Protein AF-A0A4S9XH72-F1 (afdb_monomer_lite)

Radius of gyration: 26.07 Å; chains: 1; bounding box: 62×83×61 Å

InterPro domains:
  IPR057215 Domain of unknown function DUF7893 [PF25423] (202-249)

Secondary structure (DSSP, 8-state):
-PPP-PPPPPPPPP------------------------------------------SS-GGGSTT---SS-EE-HHHHHHHHHHHHHHS--TT-SSEEEEEEEEEEE--TT-SSSTT-B--GGGTTTSTT---EEEEEEEEETTEEEEEEEEEEEEEEEE-TT-SS---EEEEEEHHHHHTTEEEEE-SBPTTTHHHHHHHHHHHHHHHHHHHHHHHT-SPP-HHHHHHHHHHHHHHHHTTSHHHHHHH-

Structure (mmCIF, N/CA/C/O backbone):
data_AF-A0A4S9XH72-F1
#
_entry.id   AF-A0A4S9XH72-F1
#
loop_
_atom_site.group_PDB
_atom_site.id
_atom_site.type_symbol
_atom_site.label_atom_id
_atom_site.label_alt_id
_atom_site.label_comp_id
_atom_site.label_asym_id
_atom_site.label_entity_id
_atom_site.label_seq_id
_atom_site.pdbx_PDB_ins_code
_atom_site.Cartn_x
_atom_site.Cartn_y
_atom_site.Cartn_z
_atom_site.occupancy
_atom_site.B_iso_or_equiv
_atom_site.auth_seq_id
_atom_site.auth_comp_id
_atom_site.auth_asym_id
_atom_site.auth_atom_id
_atom_site.pdbx_PDB_model_num
ATOM 1 N N . MET A 1 1 ? 5.915 26.063 -8.459 1.00 43.38 1 MET A N 1
ATOM 2 C CA . MET A 1 1 ? 7.062 25.316 -7.889 1.00 43.38 1 MET A CA 1
ATOM 3 C C . MET A 1 1 ? 8.153 25.200 -8.947 1.00 43.38 1 MET A C 1
ATOM 5 O O . MET A 1 1 ? 7.794 25.179 -10.118 1.00 43.38 1 MET A O 1
ATOM 9 N N . PRO A 1 2 ? 9.451 25.206 -8.593 1.00 36.97 2 PRO A N 1
ATOM 10 C CA . PRO A 1 2 ? 10.521 24.982 -9.565 1.00 36.97 2 PRO A CA 1
ATOM 11 C C . PRO A 1 2 ? 10.579 23.498 -9.995 1.00 36.97 2 PRO A C 1
ATOM 13 O O . PRO A 1 2 ? 10.139 22.643 -9.227 1.00 36.97 2 PRO A O 1
ATOM 16 N N . PRO A 1 3 ? 11.111 23.187 -11.193 1.00 40.25 3 PRO A N 1
ATOM 17 C CA . PRO A 1 3 ? 11.217 21.818 -11.705 1.00 40.25 3 PRO A CA 1
ATOM 18 C C . PRO A 1 3 ? 12.202 20.967 -10.885 1.00 40.25 3 PRO A C 1
ATOM 20 O O . PRO A 1 3 ? 13.262 21.448 -10.478 1.00 40.25 3 PRO A O 1
ATOM 23 N N . PHE A 1 4 ? 11.849 19.700 -10.645 1.00 52.31 4 PHE A N 1
ATOM 24 C CA . PHE A 1 4 ? 12.653 18.755 -9.863 1.00 52.31 4 PHE A CA 1
ATOM 25 C C . PHE A 1 4 ? 13.741 18.090 -10.715 1.00 52.31 4 PHE A C 1
ATOM 27 O O . PHE A 1 4 ? 13.454 17.540 -11.774 1.00 52.31 4 PHE A O 1
ATOM 34 N N . ALA A 1 5 ? 14.976 18.067 -10.208 1.00 37.62 5 ALA A N 1
ATOM 35 C CA . ALA A 1 5 ? 16.056 17.225 -10.717 1.00 37.62 5 ALA A CA 1
ATOM 36 C C . ALA A 1 5 ? 16.881 16.682 -9.540 1.00 37.62 5 ALA A C 1
ATOM 38 O O . ALA A 1 5 ? 17.335 17.450 -8.688 1.00 37.62 5 ALA A O 1
ATOM 39 N N . TYR A 1 6 ? 17.091 15.364 -9.479 1.00 40.84 6 TYR A N 1
ATOM 40 C CA . TYR A 1 6 ? 18.052 14.781 -8.541 1.00 40.84 6 TYR A CA 1
ATOM 41 C C . TYR A 1 6 ? 19.478 14.912 -9.092 1.00 40.84 6 TYR A C 1
ATOM 43 O O . TYR A 1 6 ? 19.701 14.626 -10.267 1.00 40.84 6 TYR A O 1
ATOM 51 N N . PRO A 1 7 ? 20.472 15.250 -8.254 1.00 40.19 7 PRO A N 1
ATOM 52 C CA . PRO A 1 7 ? 21.865 15.229 -8.671 1.00 40.19 7 PRO A CA 1
ATOM 53 C C . PRO A 1 7 ? 22.359 13.789 -8.893 1.00 40.19 7 PRO A C 1
ATOM 55 O O . PRO A 1 7 ? 22.212 12.915 -8.031 1.00 40.19 7 PRO A O 1
ATOM 58 N N . THR A 1 8 ? 22.949 13.558 -10.064 1.00 46.09 8 THR A N 1
ATOM 59 C CA . THR A 1 8 ? 23.612 12.314 -10.476 1.00 46.09 8 THR A CA 1
ATOM 60 C C . THR A 1 8 ? 24.930 12.142 -9.710 1.00 46.09 8 THR A C 1
ATOM 62 O O . THR A 1 8 ? 25.764 13.045 -9.767 1.00 46.09 8 THR A O 1
ATOM 65 N N . PRO A 1 9 ? 25.174 11.026 -9.001 1.00 43.38 9 PRO A N 1
ATOM 66 C CA . PRO A 1 9 ? 26.518 10.704 -8.530 1.00 43.38 9 PRO A CA 1
ATOM 67 C C . PRO A 1 9 ? 27.377 10.150 -9.679 1.00 43.38 9 PRO A C 1
ATOM 69 O O . PRO A 1 9 ? 26.888 9.388 -10.514 1.00 43.38 9 PRO A O 1
ATOM 72 N N . GLU A 1 10 ? 28.654 10.537 -9.708 1.00 37.97 10 GLU A N 1
ATOM 73 C CA . GLU A 1 10 ? 29.652 10.060 -10.673 1.00 37.97 10 GLU A CA 1
ATOM 74 C C . GLU A 1 10 ? 29.869 8.533 -10.589 1.00 37.97 10 GLU A C 1
ATOM 76 O O . GLU A 1 10 ? 29.766 7.944 -9.506 1.00 37.97 10 GLU A O 1
ATOM 81 N N . PRO A 1 11 ? 30.175 7.871 -11.721 1.00 35.94 11 PRO A N 1
ATOM 82 C CA . PRO A 1 11 ? 30.366 6.428 -11.771 1.00 35.94 11 PRO A CA 1
ATOM 83 C C . PRO A 1 11 ? 31.601 6.020 -10.960 1.00 35.94 11 PRO A C 1
ATOM 85 O O . PRO A 1 11 ? 32.716 6.448 -11.240 1.00 35.94 11 PRO A O 1
ATOM 88 N N . THR A 1 12 ? 31.400 5.170 -9.954 1.00 39.84 12 THR A N 1
ATOM 89 C CA . THR A 1 12 ? 32.495 4.477 -9.265 1.00 39.84 12 THR A CA 1
ATOM 90 C C . THR A 1 12 ? 32.666 3.100 -9.902 1.00 39.84 12 THR A C 1
ATOM 92 O O . THR A 1 12 ? 31.728 2.301 -9.909 1.00 39.84 12 THR A O 1
ATOM 95 N N . ASP A 1 13 ? 33.850 2.849 -10.459 1.00 34.25 13 ASP A N 1
ATOM 96 C CA . ASP A 1 13 ? 34.217 1.606 -11.140 1.00 34.25 13 ASP A CA 1
ATOM 97 C C . ASP A 1 13 ? 34.060 0.358 -10.245 1.00 34.25 13 ASP A C 1
ATOM 99 O O . ASP A 1 13 ? 34.453 0.378 -9.072 1.00 34.25 13 ASP A O 1
ATOM 103 N N . PRO A 1 14 ? 33.553 -0.773 -10.775 1.00 36.94 14 PRO A N 1
ATOM 104 C CA . PRO A 1 14 ? 33.513 -2.026 -10.038 1.00 36.94 14 PRO A CA 1
ATOM 105 C C . PRO A 1 14 ? 34.883 -2.720 -10.040 1.00 36.94 14 PRO A C 1
ATOM 107 O O . PRO A 1 14 ? 35.436 -3.076 -11.083 1.00 36.94 14 PRO A O 1
ATOM 110 N N . SER A 1 15 ? 35.400 -2.985 -8.838 1.00 31.86 15 SER A N 1
ATOM 111 C CA . SER A 1 15 ? 36.548 -3.867 -8.622 1.00 31.86 15 SER A CA 1
ATOM 112 C C . SER A 1 15 ? 36.200 -5.307 -9.009 1.00 31.86 15 SER A C 1
ATOM 114 O O . SER A 1 15 ? 35.345 -5.965 -8.415 1.00 31.86 15 SER A O 1
ATOM 116 N N . SER A 1 16 ? 36.896 -5.770 -10.041 1.00 33.41 16 SER A N 1
ATOM 117 C CA . SER A 1 16 ? 36.942 -7.131 -10.555 1.00 33.41 16 SER A CA 1
ATOM 118 C C . SER A 1 16 ? 37.575 -8.096 -9.547 1.00 33.41 16 SER A C 1
ATOM 120 O O . SER A 1 16 ? 38.721 -7.909 -9.147 1.00 33.41 16 SER A O 1
ATOM 122 N N . SER A 1 17 ? 36.919 -9.225 -9.275 1.00 34.91 17 SER A N 1
ATOM 123 C CA . SER A 1 17 ? 37.641 -10.496 -9.134 1.00 34.91 17 SER A CA 1
ATOM 124 C C . SER A 1 17 ? 36.764 -11.678 -9.550 1.00 34.91 17 SER A C 1
ATOM 126 O O . SER A 1 17 ? 35.718 -11.985 -8.986 1.00 34.91 17 SER A O 1
ATOM 128 N N . ARG A 1 18 ? 37.227 -12.286 -10.636 1.00 33.16 18 ARG A N 1
ATOM 129 C CA . ARG A 1 18 ? 36.774 -13.494 -11.308 1.00 33.16 18 ARG A CA 1
ATOM 130 C C . ARG A 1 18 ? 37.541 -14.661 -10.700 1.00 33.16 18 ARG A C 1
ATOM 132 O O . ARG A 1 18 ? 38.761 -14.652 -10.794 1.00 33.16 18 ARG A O 1
ATOM 139 N N . GLU A 1 19 ? 36.858 -15.686 -10.197 1.00 31.09 19 GLU A N 1
ATOM 140 C CA . GLU A 1 19 ? 37.442 -17.028 -10.139 1.00 31.09 19 GLU A CA 1
ATOM 141 C C . GLU A 1 19 ? 36.450 -18.087 -10.619 1.00 31.09 19 GLU A C 1
ATOM 143 O O . GLU A 1 19 ? 35.298 -18.189 -10.204 1.00 31.09 19 GLU A O 1
ATOM 148 N N . GLU A 1 20 ? 36.949 -18.836 -11.590 1.00 31.55 20 GLU A N 1
ATOM 149 C CA . GLU A 1 20 ? 36.285 -19.745 -12.501 1.00 31.55 20 GLU A CA 1
ATOM 150 C C . GLU A 1 20 ? 36.716 -21.159 -12.096 1.00 31.55 20 GLU A C 1
ATOM 152 O O . GLU A 1 20 ? 37.903 -21.480 -12.147 1.00 31.55 20 GLU A O 1
ATOM 157 N N . SER A 1 21 ? 35.785 -22.019 -11.673 1.00 34.12 21 SER A N 1
ATOM 158 C CA . SER A 1 21 ? 36.096 -23.406 -11.290 1.00 34.12 21 SER A CA 1
ATOM 159 C C . SER A 1 21 ? 35.358 -24.423 -12.161 1.00 34.12 21 SER A C 1
ATOM 161 O O . SER A 1 21 ? 34.272 -24.901 -11.857 1.00 34.12 21 SER A O 1
ATOM 163 N N . LYS A 1 22 ? 36.022 -24.696 -13.287 1.00 34.16 22 LYS A N 1
ATOM 164 C CA . LYS A 1 22 ? 36.174 -25.935 -14.073 1.00 34.16 22 LYS A CA 1
ATOM 165 C C . LYS A 1 22 ? 35.198 -27.110 -13.870 1.00 34.16 22 LYS A C 1
ATOM 167 O O . LYS A 1 22 ? 35.207 -27.832 -12.876 1.00 34.16 22 LYS A O 1
ATOM 172 N N . SER A 1 23 ? 34.542 -27.399 -14.991 1.00 31.61 23 SER A N 1
ATOM 173 C CA . SER A 1 23 ? 33.927 -28.641 -15.458 1.00 31.61 23 SER A CA 1
ATOM 174 C C . SER A 1 23 ? 34.690 -29.936 -15.137 1.00 31.61 23 SER A C 1
ATOM 176 O O . SER A 1 23 ? 35.899 -30.038 -15.349 1.00 31.61 23 SER A O 1
ATOM 178 N N . ARG A 1 24 ? 33.942 -30.996 -14.801 1.00 31.25 24 ARG A N 1
ATOM 179 C CA . ARG A 1 24 ? 34.350 -32.394 -15.019 1.00 31.25 24 ARG A CA 1
ATOM 180 C C . ARG A 1 24 ? 33.314 -33.108 -15.885 1.00 31.25 24 ARG A C 1
ATOM 182 O O . ARG A 1 24 ? 32.264 -33.527 -15.410 1.00 31.25 24 ARG A O 1
ATOM 189 N N . LYS A 1 25 ? 33.657 -33.226 -17.167 1.00 33.47 25 LYS A N 1
ATOM 190 C CA . LYS A 1 25 ? 33.058 -34.119 -18.164 1.00 33.47 25 LYS A CA 1
ATOM 191 C C . LYS A 1 25 ? 33.431 -35.561 -17.794 1.00 33.47 25 LYS A C 1
ATOM 193 O O . LYS A 1 25 ? 34.599 -35.825 -17.517 1.00 33.47 25 LYS A O 1
ATOM 198 N N . ARG A 1 26 ? 32.467 -36.481 -17.779 1.00 32.16 26 ARG A N 1
ATOM 199 C CA . ARG A 1 26 ? 32.735 -37.923 -17.852 1.00 32.16 26 ARG A CA 1
ATOM 200 C C . ARG A 1 26 ? 32.060 -38.453 -19.105 1.00 32.16 26 ARG A C 1
ATOM 202 O O . ARG A 1 26 ? 30.837 -38.511 -19.167 1.00 32.16 26 ARG A O 1
ATOM 209 N N . ASP A 1 27 ? 32.895 -38.796 -20.075 1.00 30.25 27 ASP A N 1
ATOM 210 C CA . ASP A 1 27 ? 32.543 -39.585 -21.242 1.00 30.25 27 ASP A CA 1
ATOM 211 C C . ASP A 1 27 ? 32.471 -41.061 -20.824 1.00 30.25 27 ASP A C 1
ATOM 213 O O . ASP A 1 27 ? 33.394 -41.576 -20.191 1.00 30.25 27 ASP A O 1
ATOM 217 N N . ILE A 1 28 ? 31.385 -41.746 -21.178 1.00 33.69 28 ILE A N 1
ATOM 218 C CA . ILE A 1 28 ? 31.349 -43.208 -21.282 1.00 33.69 28 ILE A CA 1
ATOM 219 C C . ILE A 1 28 ? 30.695 -43.517 -22.625 1.00 33.69 28 ILE A C 1
ATOM 221 O O . ILE A 1 28 ? 29.496 -43.320 -22.803 1.00 33.69 28 ILE A O 1
ATOM 225 N N . SER A 1 29 ? 31.511 -43.976 -23.572 1.00 32.19 29 SER A N 1
ATOM 226 C CA . SER A 1 29 ? 31.048 -44.639 -24.787 1.00 32.19 29 SER A CA 1
ATOM 227 C C . SER A 1 29 ? 30.981 -46.142 -24.539 1.00 32.19 29 SER A C 1
ATOM 229 O O . SER A 1 29 ? 31.929 -46.699 -23.984 1.00 32.19 29 SER A O 1
ATOM 231 N N . CYS A 1 30 ? 29.947 -46.809 -25.042 1.00 28.03 30 CYS A N 1
ATOM 232 C CA . CYS A 1 30 ? 30.058 -48.194 -25.485 1.00 28.03 30 CYS A CA 1
ATOM 233 C C . CYS A 1 30 ? 29.031 -48.434 -26.595 1.00 28.03 30 CYS A C 1
ATOM 235 O O . CYS A 1 30 ? 27.832 -48.260 -26.381 1.00 28.03 30 CYS A O 1
ATOM 237 N N . SER A 1 31 ? 29.523 -48.798 -27.775 1.00 33.81 31 SER A N 1
ATOM 238 C CA . SER A 1 31 ? 28.730 -49.283 -28.903 1.00 33.81 31 SER A CA 1
ATOM 239 C C . SER A 1 31 ? 28.847 -50.802 -28.961 1.00 33.81 31 SER A C 1
ATOM 241 O O . SER A 1 31 ? 29.959 -51.314 -28.856 1.00 33.81 31 SER A O 1
ATOM 243 N N . THR A 1 32 ? 27.746 -51.514 -29.202 1.00 31.42 32 THR A N 1
ATOM 244 C CA . THR A 1 32 ? 27.552 -52.427 -30.353 1.00 31.42 32 THR A CA 1
ATOM 245 C C . THR A 1 32 ? 26.162 -53.082 -30.307 1.00 31.42 32 THR A C 1
ATOM 247 O O . THR A 1 32 ? 25.574 -53.228 -29.241 1.00 31.42 32 THR A O 1
ATOM 250 N N . ALA A 1 33 ? 25.649 -53.369 -31.509 1.00 31.59 33 ALA A N 1
ATOM 251 C CA . ALA A 1 33 ? 24.339 -53.915 -31.887 1.00 31.59 33 ALA A CA 1
ATOM 252 C C . ALA A 1 33 ? 24.053 -55.310 -31.260 1.00 31.59 33 ALA A C 1
ATOM 254 O O . ALA A 1 33 ? 24.971 -55.928 -30.735 1.00 31.59 33 ALA A O 1
ATOM 255 N N . ASP A 1 34 ? 22.852 -55.897 -31.263 1.00 30.05 34 ASP A N 1
ATOM 256 C CA . ASP A 1 34 ? 21.847 -55.958 -32.329 1.00 30.05 34 ASP A CA 1
ATOM 257 C C . ASP A 1 34 ? 20.546 -56.645 -31.818 1.00 30.05 34 ASP A C 1
ATOM 259 O O . ASP A 1 34 ? 20.565 -57.322 -30.789 1.00 30.05 34 ASP A O 1
ATOM 263 N N . THR A 1 35 ? 19.474 -56.535 -32.615 1.00 31.44 35 THR A N 1
ATOM 264 C CA . THR A 1 35 ? 18.279 -57.420 -32.698 1.00 31.44 35 THR A CA 1
ATOM 265 C C . THR A 1 35 ? 17.058 -57.211 -31.766 1.00 31.44 35 THR A C 1
ATOM 267 O O . THR A 1 35 ? 17.000 -57.656 -30.623 1.00 31.44 35 THR A O 1
ATOM 270 N N . ASP A 1 36 ? 16.033 -56.584 -32.360 1.00 37.25 36 ASP A N 1
ATOM 271 C CA . ASP A 1 36 ? 14.583 -56.861 -32.324 1.00 37.25 36 ASP A CA 1
ATOM 272 C C . ASP A 1 36 ? 13.897 -57.353 -31.037 1.00 37.25 36 ASP A C 1
ATOM 274 O O . ASP A 1 36 ? 13.776 -58.547 -30.773 1.00 37.25 36 ASP A O 1
ATOM 278 N N . HIS A 1 37 ? 13.237 -56.416 -30.352 1.00 34.53 37 HIS A N 1
ATOM 279 C CA . HIS A 1 37 ? 11.804 -56.528 -30.062 1.00 34.53 37 HIS A CA 1
ATOM 280 C C . HIS A 1 37 ? 11.287 -55.165 -29.601 1.00 34.53 37 HIS A C 1
ATOM 282 O O . HIS A 1 37 ? 11.713 -54.658 -28.569 1.00 34.53 37 HIS A O 1
ATOM 288 N N . GLU A 1 38 ? 10.386 -54.562 -30.374 1.00 40.72 38 GLU A N 1
ATOM 289 C CA . GLU A 1 38 ? 9.725 -53.298 -30.050 1.00 40.72 38 GLU A CA 1
ATOM 290 C C . GLU A 1 38 ? 8.732 -53.498 -28.883 1.00 40.72 38 GLU A C 1
ATOM 292 O O . GLU A 1 38 ? 7.746 -54.222 -29.047 1.00 40.72 38 GLU A O 1
ATOM 297 N N . PRO A 1 39 ? 8.918 -52.866 -27.708 1.00 38.62 39 PRO A N 1
ATOM 298 C CA . PRO A 1 39 ? 7.840 -52.668 -26.761 1.00 38.62 39 PRO A CA 1
ATOM 299 C C . PRO A 1 39 ? 7.272 -51.276 -27.030 1.00 38.62 39 PRO A C 1
ATOM 301 O O . PRO A 1 39 ? 7.913 -50.267 -26.733 1.00 38.62 39 PRO A O 1
ATOM 304 N N . SER A 1 40 ? 6.071 -51.215 -27.602 1.00 46.12 40 SER A N 1
ATOM 305 C CA . SER A 1 40 ? 5.331 -49.969 -27.789 1.00 46.12 40 SER A CA 1
ATOM 306 C C . SER A 1 40 ? 5.286 -49.189 -26.468 1.00 46.12 40 SER A C 1
ATOM 308 O O . SER A 1 40 ? 4.554 -49.556 -25.543 1.00 46.12 40 SER A O 1
ATOM 310 N N . LEU A 1 41 ? 6.095 -48.133 -26.361 1.00 49.19 41 LEU A N 1
ATOM 311 C CA . LEU A 1 41 ? 6.082 -47.244 -25.207 1.00 49.19 41 LEU A CA 1
ATOM 312 C C . LEU A 1 41 ? 4.692 -46.599 -25.136 1.00 49.19 41 LEU A C 1
ATOM 314 O O . LEU A 1 41 ? 4.194 -46.119 -26.160 1.00 49.19 41 LEU A O 1
ATOM 318 N N . PRO A 1 42 ? 4.036 -46.581 -23.963 1.00 47.53 42 PRO A N 1
ATOM 319 C CA . PRO A 1 42 ? 2.738 -45.945 -23.837 1.00 47.53 42 PRO A CA 1
ATOM 320 C C . PRO A 1 42 ? 2.891 -44.481 -24.239 1.00 47.53 42 PRO A C 1
ATOM 322 O O . PRO A 1 42 ? 3.713 -43.759 -23.677 1.00 47.53 42 PRO A O 1
ATOM 325 N N . VAL A 1 43 ? 2.112 -44.052 -25.234 1.00 53.22 43 VAL A N 1
ATOM 326 C CA . VAL A 1 43 ? 2.045 -42.655 -25.665 1.00 53.22 43 VAL A CA 1
ATOM 327 C C . VAL A 1 43 ? 1.676 -41.822 -24.443 1.00 53.22 43 VAL A C 1
ATOM 329 O O . VAL A 1 43 ? 0.519 -41.803 -24.014 1.00 53.22 43 VAL A O 1
ATOM 332 N N . THR A 1 44 ? 2.669 -41.160 -23.851 1.00 60.22 44 THR A N 1
ATOM 333 C CA . THR A 1 44 ? 2.480 -40.305 -22.685 1.00 60.22 44 THR A CA 1
ATOM 334 C C . THR A 1 44 ? 1.628 -39.127 -23.126 1.00 60.22 44 THR A C 1
ATOM 336 O O . THR A 1 44 ? 2.119 -38.160 -23.713 1.00 60.22 44 THR A O 1
ATOM 339 N N . LYS A 1 45 ? 0.315 -39.214 -22.894 1.00 57.06 45 LYS A N 1
ATOM 340 C CA . LYS A 1 45 ? -0.595 -38.087 -23.088 1.00 57.06 45 LYS A CA 1
ATOM 341 C C . LYS A 1 45 ? -0.064 -36.953 -22.220 1.00 57.06 45 LYS A C 1
ATOM 343 O O . LYS A 1 45 ? -0.069 -37.055 -20.997 1.00 57.06 45 LYS A O 1
ATOM 348 N N . ARG A 1 46 ? 0.431 -35.886 -22.855 1.00 62.38 46 ARG A N 1
ATOM 349 C CA . ARG A 1 46 ? 0.817 -34.655 -22.161 1.00 62.38 46 ARG A CA 1
ATOM 350 C C . ARG A 1 46 ? -0.435 -34.091 -21.503 1.00 62.38 46 ARG A C 1
ATOM 352 O O . ARG A 1 46 ? -1.239 -33.422 -22.148 1.00 62.38 46 ARG A O 1
ATOM 359 N N . GLN A 1 47 ? -0.627 -34.411 -20.232 1.00 66.38 47 GLN A N 1
ATOM 360 C CA . GLN A 1 47 ? -1.691 -33.837 -19.436 1.00 66.38 47 GLN A CA 1
ATOM 361 C C . GLN A 1 47 ? -1.283 -32.403 -19.113 1.00 66.38 47 GLN A C 1
ATOM 363 O O . GLN A 1 47 ? -0.229 -32.163 -18.523 1.00 66.38 47 GLN A O 1
ATOM 368 N N . LYS A 1 48 ? -2.101 -31.435 -19.533 1.00 62.78 48 LYS A N 1
ATOM 369 C CA . LYS A 1 48 ? -1.990 -30.068 -19.029 1.00 62.78 48 LYS A CA 1
ATOM 370 C C . LYS A 1 48 ? -2.395 -30.117 -17.560 1.00 62.78 48 LYS A C 1
ATOM 372 O O . LYS A 1 48 ? -3.580 -30.129 -17.244 1.00 62.78 48 LYS A O 1
ATOM 377 N N . VAL A 1 49 ? -1.413 -30.233 -16.676 1.00 54.97 49 VAL A N 1
ATOM 378 C CA . VAL A 1 49 ? -1.631 -30.042 -15.247 1.00 54.97 49 VAL A CA 1
ATOM 379 C C . VAL A 1 49 ? -1.721 -28.541 -15.036 1.00 54.97 49 VAL A C 1
ATOM 381 O O . VAL A 1 49 ? -0.772 -27.812 -15.327 1.00 54.97 49 VAL A O 1
ATOM 384 N N . LEU A 1 50 ? -2.881 -28.072 -14.581 1.00 56.97 50 LEU A N 1
ATOM 385 C CA . LEU A 1 50 ? -2.994 -26.723 -14.057 1.00 56.97 50 LEU A CA 1
ATOM 386 C C . LEU A 1 50 ? -2.230 -26.720 -12.734 1.00 56.97 50 LEU A C 1
ATOM 388 O O . LEU A 1 50 ? -2.732 -27.190 -11.716 1.00 56.97 50 LEU A O 1
ATOM 392 N N . VAL A 1 51 ? -0.987 -26.250 -12.760 1.00 52.91 51 VAL A N 1
ATOM 393 C CA . VAL A 1 51 ? -0.288 -25.912 -11.526 1.00 52.91 51 VAL A CA 1
ATOM 394 C C . VAL A 1 51 ? -0.991 -24.666 -11.008 1.00 52.91 51 VAL A C 1
ATOM 396 O O . VAL A 1 51 ? -0.759 -23.568 -11.509 1.00 52.91 51 VAL A O 1
ATOM 399 N N . GLN A 1 52 ? -1.906 -24.833 -10.050 1.00 53.62 52 GLN A N 1
ATOM 400 C CA . GLN A 1 52 ? -2.256 -23.723 -9.174 1.00 53.62 52 GLN A CA 1
ATOM 401 C C . GLN A 1 52 ? -0.938 -23.298 -8.540 1.00 53.62 52 GLN A C 1
ATOM 403 O O . GLN A 1 52 ? -0.364 -24.060 -7.760 1.00 53.62 52 GLN A O 1
ATOM 408 N N . CYS A 1 53 ? -0.408 -22.143 -8.949 1.00 51.34 53 CYS A N 1
ATOM 409 C CA . CYS A 1 53 ? 0.723 -21.537 -8.268 1.00 51.34 53 CYS A CA 1
ATOM 410 C C . CYS A 1 53 ? 0.304 -21.413 -6.808 1.00 51.34 53 CYS A C 1
ATOM 412 O O . CYS A 1 53 ? -0.579 -20.623 -6.477 1.00 51.34 53 CYS A O 1
ATOM 414 N N . GLY A 1 54 ? 0.853 -22.295 -5.970 1.00 56.97 54 GLY A N 1
ATOM 415 C CA . GLY A 1 54 ? 0.550 -22.317 -4.554 1.00 56.97 54 GLY A CA 1
ATOM 416 C C . GLY A 1 54 ? 0.838 -20.950 -3.957 1.00 56.97 54 GLY A C 1
ATOM 417 O O . GLY A 1 54 ? 1.622 -20.179 -4.506 1.00 56.97 54 GLY A O 1
ATOM 418 N N . ASN A 1 55 ? 0.187 -20.675 -2.835 1.00 75.94 55 ASN A N 1
ATOM 419 C CA . ASN A 1 55 ? 0.399 -19.512 -1.987 1.00 75.94 55 ASN A CA 1
ATOM 420 C C . ASN A 1 55 ? 1.902 -19.220 -1.793 1.00 75.94 55 ASN A C 1
ATOM 422 O O . ASN A 1 55 ? 2.501 -19.711 -0.839 1.00 75.94 55 ASN A O 1
ATOM 426 N N . LEU A 1 56 ? 2.519 -18.431 -2.686 1.00 86.12 56 LEU A N 1
ATOM 427 C CA . LEU A 1 56 ? 3.960 -18.172 -2.646 1.00 86.12 56 LEU A CA 1
ATOM 428 C C . LEU A 1 56 ? 4.289 -17.509 -1.313 1.00 86.12 56 LEU A C 1
ATOM 430 O O . LEU A 1 56 ? 3.543 -16.639 -0.867 1.00 86.12 56 LEU A O 1
ATOM 434 N N . CYS A 1 57 ? 5.358 -17.951 -0.657 1.00 90.75 57 CYS A N 1
ATOM 435 C CA . CYS A 1 57 ? 5.850 -17.338 0.582 1.00 90.75 57 CYS A CA 1
ATOM 436 C C . CYS A 1 57 ? 6.952 -16.311 0.311 1.00 90.75 57 CYS A C 1
ATOM 438 O O . CYS A 1 57 ? 7.320 -15.561 1.206 1.00 90.75 57 CYS A O 1
ATOM 440 N N . TYR A 1 58 ? 7.464 -16.276 -0.917 1.00 93.50 58 TYR A N 1
ATOM 441 C CA . TYR A 1 58 ? 8.504 -15.365 -1.374 1.00 93.50 58 TYR A CA 1
ATOM 442 C C . TYR A 1 58 ? 8.000 -14.620 -2.618 1.00 93.50 58 TYR A C 1
ATOM 444 O O . TYR A 1 58 ? 7.128 -15.142 -3.319 1.00 93.50 58 TYR A O 1
ATOM 452 N N . PRO A 1 59 ? 8.529 -13.425 -2.922 1.00 92.75 59 PRO A N 1
ATOM 453 C CA . PRO A 1 59 ? 8.228 -12.730 -4.169 1.00 92.75 59 PRO A CA 1
ATOM 454 C C . PRO A 1 59 ? 8.498 -13.612 -5.392 1.00 92.75 59 PRO A C 1
ATOM 456 O O . PRO A 1 59 ? 9.482 -14.359 -5.412 1.00 92.75 59 PRO A O 1
ATOM 459 N N . ALA A 1 60 ? 7.674 -13.494 -6.440 1.00 90.56 60 ALA A N 1
ATOM 460 C CA . ALA A 1 60 ? 7.872 -14.229 -7.692 1.00 90.56 60 ALA A CA 1
ATOM 461 C C . ALA A 1 60 ? 9.284 -14.014 -8.268 1.00 90.56 60 ALA A C 1
ATOM 463 O O . ALA A 1 60 ? 9.902 -14.950 -8.777 1.00 90.56 60 ALA A O 1
ATOM 464 N N . SER A 1 61 ? 9.828 -12.810 -8.081 1.00 87.94 61 SER A N 1
ATOM 465 C CA . SER A 1 61 ? 11.174 -12.397 -8.477 1.00 87.94 61 SER A CA 1
ATOM 466 C C . SER A 1 61 ? 12.315 -13.206 -7.833 1.00 87.94 61 SER A C 1
ATOM 468 O O . SER A 1 61 ? 13.453 -13.152 -8.300 1.00 87.94 61 SER A O 1
ATOM 470 N N . ARG A 1 62 ? 12.032 -14.000 -6.789 1.00 89.12 62 ARG A N 1
ATOM 471 C CA . ARG A 1 62 ? 12.997 -14.885 -6.109 1.00 89.12 62 ARG A CA 1
ATOM 472 C C . ARG A 1 62 ? 13.024 -16.309 -6.661 1.00 89.12 62 ARG A C 1
ATOM 474 O O . ARG A 1 62 ? 13.928 -17.068 -6.316 1.00 89.12 62 ARG A O 1
ATOM 481 N N . TYR A 1 63 ? 12.066 -16.689 -7.502 1.00 87.56 63 TYR A N 1
ATOM 482 C CA . TYR A 1 63 ? 12.003 -18.030 -8.075 1.00 87.56 63 TYR A CA 1
ATOM 483 C C . TYR A 1 63 ? 12.747 -18.104 -9.411 1.00 87.56 63 TYR A C 1
ATOM 485 O O . TYR A 1 63 ? 12.651 -17.220 -10.265 1.00 87.56 63 TYR A O 1
ATOM 493 N N . GLY A 1 64 ? 13.478 -19.203 -9.614 1.00 85.38 64 GLY A N 1
ATOM 494 C CA . GLY A 1 64 ? 14.184 -19.459 -10.865 1.00 85.38 64 GLY A CA 1
ATOM 495 C C . GLY A 1 64 ? 13.221 -19.505 -12.054 1.00 85.38 64 GLY A C 1
ATOM 496 O O . GLY A 1 64 ? 12.225 -20.223 -12.027 1.00 85.38 64 GLY A O 1
ATOM 497 N N . GLY A 1 65 ? 13.534 -18.748 -13.108 1.00 82.56 65 GLY A N 1
ATOM 498 C CA . GLY A 1 65 ? 12.724 -18.690 -14.328 1.00 82.56 65 GLY A CA 1
ATOM 499 C C . GLY A 1 65 ? 11.644 -17.607 -14.341 1.00 82.56 65 GLY A C 1
ATOM 500 O O . GLY A 1 65 ? 10.955 -17.483 -15.353 1.00 82.56 65 GLY A O 1
ATOM 501 N N . HIS A 1 66 ? 11.520 -16.800 -13.281 1.00 83.62 66 HIS A N 1
ATOM 502 C CA . HIS A 1 66 ? 10.702 -15.591 -13.323 1.00 83.62 66 HIS A CA 1
ATOM 503 C C . HIS A 1 66 ? 11.192 -14.650 -14.432 1.00 83.62 66 HIS A C 1
ATOM 505 O O . HIS A 1 66 ? 12.390 -14.392 -14.568 1.00 83.62 66 HIS A O 1
ATOM 511 N N . ARG A 1 67 ? 10.255 -14.155 -15.240 1.00 84.50 67 ARG A N 1
ATOM 512 C CA . ARG A 1 67 ? 10.512 -13.162 -16.282 1.00 84.50 67 ARG A CA 1
ATOM 513 C C . ARG A 1 67 ? 9.572 -11.985 -16.046 1.00 84.50 67 ARG A C 1
ATOM 515 O O . ARG A 1 67 ? 8.362 -12.190 -16.165 1.00 84.50 67 ARG A O 1
ATOM 522 N N . PRO A 1 68 ? 10.093 -10.799 -15.701 1.00 85.44 68 PRO A N 1
ATOM 523 C CA . PRO A 1 68 ? 9.250 -9.630 -15.514 1.00 85.44 68 PRO A CA 1
ATOM 524 C C . PRO A 1 68 ? 8.618 -9.228 -16.853 1.00 85.44 68 PRO A C 1
ATOM 526 O O . PRO A 1 68 ? 9.213 -9.415 -17.917 1.00 85.44 68 PRO A O 1
ATOM 529 N N . SER A 1 69 ? 7.394 -8.707 -16.801 1.00 86.06 69 SER A N 1
ATOM 530 C CA . SER A 1 69 ? 6.659 -8.225 -17.979 1.00 86.06 69 SER A CA 1
ATOM 531 C C . SER A 1 69 ? 7.250 -6.936 -18.551 1.00 86.06 69 SER A C 1
ATOM 533 O O . SER A 1 69 ? 7.171 -6.708 -19.756 1.00 86.06 69 SER A O 1
ATOM 535 N N . LEU A 1 70 ? 7.853 -6.116 -17.691 1.00 89.31 70 LEU A N 1
ATOM 536 C CA . LEU A 1 70 ? 8.497 -4.852 -18.022 1.00 89.31 70 LEU A CA 1
ATOM 537 C C . LEU A 1 70 ? 9.975 -4.882 -17.602 1.00 89.31 70 LEU A C 1
ATOM 539 O O . LEU A 1 70 ? 10.339 -5.625 -16.685 1.00 89.31 70 LEU A O 1
ATOM 543 N N . PRO A 1 71 ? 10.843 -4.080 -18.243 1.00 93.31 71 PRO A N 1
ATOM 544 C CA . PRO A 1 71 ? 12.210 -3.894 -17.778 1.00 93.31 71 PRO A CA 1
ATOM 545 C C . PRO A 1 71 ? 12.226 -3.375 -16.338 1.00 93.31 71 PRO A C 1
ATOM 547 O O . PRO A 1 71 ? 11.560 -2.392 -16.014 1.00 93.31 71 PRO A O 1
ATOM 550 N N . ILE A 1 72 ? 12.997 -4.042 -15.480 1.00 94.94 72 ILE A N 1
ATOM 551 C CA . ILE A 1 72 ? 13.194 -3.610 -14.098 1.00 94.94 72 ILE A CA 1
ATOM 552 C C . ILE A 1 72 ? 14.256 -2.515 -14.092 1.00 94.94 72 ILE A C 1
ATOM 554 O O . ILE A 1 72 ? 15.373 -2.726 -14.569 1.00 94.94 72 ILE A O 1
ATOM 558 N N . VAL A 1 73 ? 13.912 -1.365 -13.524 1.00 96.88 73 VAL A N 1
ATOM 559 C CA . VAL A 1 73 ? 14.831 -0.248 -13.290 1.00 96.88 73 VAL A CA 1
ATOM 560 C C . VAL A 1 73 ? 15.048 -0.064 -11.790 1.00 96.88 73 VAL A C 1
ATOM 562 O O . VAL A 1 73 ? 14.243 -0.496 -10.962 1.00 96.88 73 VAL A O 1
ATOM 565 N N . ASN A 1 74 ? 16.157 0.570 -11.413 1.00 96.25 74 ASN A N 1
ATOM 566 C CA . ASN A 1 74 ? 16.347 0.957 -10.016 1.00 96.25 74 ASN A CA 1
ATOM 567 C C . ASN A 1 74 ? 15.410 2.122 -9.650 1.00 96.25 74 ASN A C 1
ATOM 569 O O . ASN A 1 74 ? 14.997 2.895 -10.516 1.00 96.25 74 ASN A O 1
ATOM 573 N N . GLU A 1 75 ? 15.117 2.273 -8.357 1.00 96.94 75 GLU A N 1
ATOM 574 C CA . GLU A 1 75 ? 14.188 3.299 -7.868 1.00 96.94 75 GLU A CA 1
ATOM 575 C C . GLU A 1 75 ? 14.561 4.713 -8.333 1.00 96.94 75 GLU A C 1
ATOM 577 O O . GLU A 1 75 ? 13.699 5.477 -8.752 1.00 96.94 75 GLU A O 1
ATOM 582 N N . ARG A 1 76 ? 15.848 5.072 -8.294 1.00 96.50 76 ARG A N 1
ATOM 583 C CA . ARG A 1 76 ? 16.306 6.411 -8.683 1.00 96.50 76 ARG A CA 1
ATOM 584 C C . ARG A 1 76 ? 15.986 6.722 -10.133 1.00 96.50 76 ARG A C 1
ATOM 586 O O . ARG A 1 76 ? 15.534 7.822 -10.431 1.00 96.50 76 ARG A O 1
ATOM 593 N N . GLN A 1 77 ? 16.241 5.767 -11.016 1.00 96.38 77 GLN A N 1
ATOM 594 C CA . GLN A 1 77 ? 15.921 5.906 -12.423 1.00 96.38 77 GLN A CA 1
ATOM 595 C C . GLN A 1 77 ? 14.407 6.041 -12.621 1.00 96.38 77 GLN A C 1
ATOM 597 O O . GLN A 1 77 ? 13.982 6.968 -13.303 1.00 96.38 77 GLN A O 1
ATOM 602 N N . ALA A 1 78 ? 13.604 5.195 -11.965 1.00 96.25 78 ALA A N 1
ATOM 603 C CA . ALA A 1 78 ? 12.146 5.291 -12.029 1.00 96.25 78 ALA A CA 1
ATOM 604 C C . ALA A 1 78 ? 11.635 6.661 -11.564 1.00 96.25 78 ALA A C 1
ATOM 606 O O . ALA A 1 78 ? 10.810 7.261 -12.244 1.00 96.25 78 ALA A O 1
ATOM 607 N N . ILE A 1 79 ? 12.152 7.177 -10.443 1.00 95.25 79 ILE A N 1
ATOM 608 C CA . ILE A 1 79 ? 11.777 8.497 -9.929 1.00 95.25 79 ILE A CA 1
ATOM 609 C C . ILE A 1 79 ? 12.166 9.600 -10.903 1.00 95.25 79 ILE A C 1
ATOM 611 O O . ILE A 1 79 ? 11.348 10.471 -11.158 1.00 95.25 79 ILE A O 1
ATOM 615 N N . ASN A 1 80 ? 13.383 9.588 -11.446 1.00 94.44 80 ASN A N 1
ATOM 616 C CA . ASN A 1 80 ? 13.814 10.632 -12.374 1.00 94.44 80 ASN A CA 1
ATOM 617 C C . ASN A 1 80 ? 12.931 10.666 -13.627 1.00 94.44 80 ASN A C 1
ATOM 619 O O . ASN A 1 80 ? 12.435 11.725 -13.994 1.00 94.44 80 ASN A O 1
ATOM 623 N N . GLU A 1 81 ? 12.697 9.506 -14.241 1.00 94.69 81 GLU A N 1
ATOM 624 C CA . GLU A 1 81 ? 11.896 9.405 -15.462 1.00 94.69 81 GLU A CA 1
ATOM 625 C C . GLU A 1 81 ? 10.427 9.783 -15.213 1.00 94.69 81 GLU A C 1
ATOM 627 O O . GLU A 1 81 ? 9.851 10.549 -15.979 1.00 94.69 81 GLU A O 1
ATOM 632 N N . LEU A 1 82 ? 9.819 9.300 -14.123 1.00 94.75 82 LEU A N 1
ATOM 633 C CA . LEU A 1 82 ? 8.429 9.629 -13.782 1.00 94.75 82 LEU A CA 1
ATOM 634 C C . LEU A 1 82 ? 8.263 11.072 -13.288 1.00 94.75 82 LEU A C 1
ATOM 636 O O . LEU A 1 82 ? 7.213 11.669 -13.506 1.00 94.75 82 LEU A O 1
ATOM 640 N N . ALA A 1 83 ? 9.288 11.663 -12.669 1.00 92.06 83 ALA A N 1
ATOM 641 C CA . ALA A 1 83 ? 9.259 13.063 -12.259 1.00 92.06 83 ALA A CA 1
ATOM 642 C C . ALA A 1 83 ? 9.261 14.015 -13.461 1.00 92.06 83 ALA A C 1
ATOM 644 O O . ALA A 1 83 ? 8.625 15.061 -13.388 1.00 92.06 83 ALA A O 1
ATOM 645 N N . GLU A 1 84 ? 9.940 13.680 -14.562 1.00 91.62 84 GLU A N 1
ATOM 646 C CA . GLU A 1 84 ? 9.863 14.469 -15.802 1.00 91.62 84 GLU A CA 1
ATOM 647 C C . GLU A 1 84 ? 8.431 14.515 -16.345 1.00 91.62 84 GLU A C 1
ATOM 649 O O . GLU A 1 84 ? 7.957 15.582 -16.733 1.00 91.62 84 GLU A O 1
ATOM 654 N N . ILE A 1 85 ? 7.732 13.378 -16.304 1.00 91.62 85 ILE A N 1
ATOM 655 C CA . ILE A 1 85 ? 6.335 13.256 -16.736 1.00 91.62 85 ILE A CA 1
ATOM 656 C C . ILE A 1 85 ? 5.419 14.047 -15.801 1.00 91.62 85 ILE A C 1
ATOM 658 O O . ILE A 1 85 ? 4.668 14.898 -16.268 1.00 91.62 85 ILE A O 1
ATOM 662 N N . TRP A 1 86 ? 5.557 13.846 -14.486 1.00 88.88 86 TRP A N 1
ATOM 663 C CA . TRP A 1 86 ? 4.822 14.605 -13.472 1.00 88.88 86 TRP A CA 1
ATOM 664 C C . TRP A 1 86 ? 5.013 16.114 -13.663 1.00 88.88 86 TRP A C 1
ATOM 666 O O . TRP A 1 86 ? 4.060 16.869 -13.760 1.00 88.88 86 TRP A O 1
ATOM 676 N N . ASN A 1 87 ? 6.250 16.586 -13.812 1.00 87.94 87 ASN A N 1
ATOM 677 C CA . ASN A 1 87 ? 6.520 18.017 -13.973 1.00 87.94 87 ASN A CA 1
ATOM 678 C C . ASN A 1 87 ? 5.976 18.608 -15.286 1.00 87.94 87 ASN A C 1
ATOM 680 O O . ASN A 1 87 ? 5.848 19.829 -15.384 1.00 87.94 87 ASN A O 1
ATOM 684 N N . ALA A 1 88 ? 5.707 17.777 -16.296 1.00 87.88 88 ALA A N 1
ATOM 685 C CA . ALA A 1 88 ? 5.069 18.198 -17.539 1.00 87.88 88 ALA A CA 1
ATOM 686 C C . ALA A 1 88 ? 3.532 18.265 -17.430 1.00 87.88 88 ALA A C 1
ATOM 688 O O . ALA A 1 88 ? 2.905 18.957 -18.236 1.00 87.88 88 ALA A O 1
ATOM 689 N N . GLY A 1 89 ? 2.938 17.565 -16.459 1.00 83.12 89 GLY A N 1
ATOM 690 C CA . GLY A 1 89 ? 1.510 17.598 -16.143 1.00 83.12 89 GLY A CA 1
ATOM 691 C C . GLY A 1 89 ? 1.090 18.816 -15.310 1.00 83.12 89 GLY A C 1
ATOM 692 O O . GLY A 1 89 ? 1.914 19.521 -14.723 1.00 83.12 89 GLY A O 1
ATOM 693 N N . ASP A 1 90 ? -0.221 19.078 -15.246 1.00 79.12 90 ASP A N 1
ATOM 694 C CA . ASP A 1 90 ? -0.792 20.089 -14.345 1.00 79.12 90 ASP A CA 1
ATOM 695 C C . ASP A 1 90 ? -1.176 19.454 -13.002 1.00 79.12 90 ASP A C 1
ATOM 697 O O . ASP A 1 90 ? -2.307 19.016 -12.805 1.00 79.12 90 ASP A O 1
ATOM 701 N N . HIS A 1 91 ? -0.214 19.423 -12.079 1.00 77.00 91 HIS A N 1
ATOM 702 C CA . HIS A 1 91 ? -0.403 18.982 -10.687 1.00 77.00 91 HIS A CA 1
ATOM 703 C C . HIS A 1 91 ? -0.314 20.155 -9.705 1.00 77.00 91 HIS A C 1
ATOM 705 O O . HIS A 1 91 ? 0.137 20.021 -8.570 1.00 77.00 91 HIS A O 1
ATOM 711 N N . SER A 1 92 ? -0.697 21.356 -10.147 1.00 66.75 92 SER A N 1
ATOM 712 C CA . SER A 1 92 ? -0.560 22.586 -9.355 1.00 66.75 92 SER A CA 1
ATOM 713 C C . SER A 1 92 ? -1.419 22.616 -8.084 1.00 66.75 92 SER A C 1
ATOM 715 O O . SER A 1 92 ? -1.152 23.423 -7.192 1.00 66.75 92 SER A O 1
ATOM 717 N N . GLN A 1 93 ? -2.435 21.753 -8.007 1.00 66.31 93 GLN A N 1
ATOM 718 C CA . GLN A 1 93 ? -3.343 21.616 -6.866 1.00 66.31 93 GLN A CA 1
ATOM 719 C C . GLN A 1 93 ? -2.913 20.522 -5.874 1.00 66.31 93 GLN A C 1
ATOM 721 O O . GLN A 1 93 ? -3.473 20.459 -4.781 1.00 66.31 93 GLN A O 1
ATOM 726 N N . ASP A 1 94 ? -1.929 19.687 -6.220 1.00 75.88 94 ASP A N 1
ATOM 727 C CA . ASP A 1 94 ? -1.532 18.548 -5.392 1.00 75.88 94 ASP A CA 1
ATOM 728 C C . ASP A 1 94 ? -0.498 18.983 -4.340 1.00 75.88 94 ASP A C 1
ATOM 730 O O . ASP A 1 94 ? 0.600 19.441 -4.659 1.00 75.88 94 ASP A O 1
ATOM 734 N N . GLU A 1 95 ? -0.833 18.833 -3.054 1.00 76.38 95 GLU A N 1
ATOM 735 C CA . GLU A 1 95 ? 0.074 19.165 -1.939 1.00 76.38 95 GLU A CA 1
ATOM 736 C C . GLU A 1 95 ? 1.275 18.199 -1.859 1.00 76.38 95 GLU A C 1
ATOM 738 O O . GLU A 1 95 ? 2.373 18.549 -1.404 1.00 76.38 95 GLU A O 1
ATOM 743 N N . HIS A 1 96 ? 1.086 16.969 -2.341 1.00 80.94 96 HIS A N 1
ATOM 744 C CA . HIS A 1 96 ? 2.072 15.895 -2.320 1.00 80.94 96 HIS A CA 1
ATOM 745 C C . HIS A 1 96 ? 2.115 15.164 -3.663 1.00 80.94 96 HIS A C 1
ATOM 747 O O . HIS A 1 96 ? 1.081 14.938 -4.285 1.00 80.94 96 HIS A O 1
ATOM 753 N N . ASN A 1 97 ? 3.308 14.725 -4.080 1.00 90.38 97 ASN A N 1
ATOM 754 C CA . ASN A 1 97 ? 3.454 13.940 -5.305 1.00 90.38 97 ASN A CA 1
ATOM 755 C C . ASN A 1 97 ? 3.076 12.484 -5.003 1.00 90.38 97 ASN A C 1
ATOM 757 O O . ASN A 1 97 ? 3.911 11.706 -4.531 1.00 90.38 97 ASN A O 1
ATOM 761 N N . ILE A 1 98 ? 1.811 12.126 -5.219 1.00 93.25 98 ILE A N 1
ATOM 762 C CA . ILE A 1 98 ? 1.292 10.779 -4.963 1.00 93.25 98 ILE A CA 1
ATOM 763 C C . ILE A 1 98 ? 1.284 9.988 -6.269 1.00 93.25 98 ILE A C 1
ATOM 765 O O . ILE A 1 98 ? 0.548 10.300 -7.201 1.00 93.25 98 ILE A O 1
ATOM 769 N N . TRP A 1 99 ? 2.101 8.941 -6.336 1.00 95.50 99 TRP A N 1
ATOM 770 C CA . TRP A 1 99 ? 2.194 8.053 -7.492 1.00 95.50 99 TRP A CA 1
ATOM 771 C C . TRP A 1 99 ? 1.566 6.701 -7.187 1.00 95.50 99 TRP A C 1
ATOM 773 O O . TRP A 1 99 ? 1.672 6.189 -6.073 1.00 95.50 99 TRP A O 1
ATOM 783 N N . GLN A 1 100 ? 0.944 6.087 -8.188 1.00 97.12 100 GLN A N 1
ATOM 784 C CA . GLN A 1 100 ? 0.265 4.807 -8.016 1.00 97.12 100 GLN A CA 1
ATOM 785 C C . GLN A 1 100 ? 1.272 3.654 -8.032 1.00 97.12 100 GLN A C 1
ATOM 787 O O . GLN A 1 100 ? 2.061 3.535 -8.973 1.00 97.12 100 GLN A O 1
ATOM 792 N N . LEU A 1 101 ? 1.214 2.779 -7.027 1.00 98.06 101 LEU A N 1
ATOM 793 C CA . LEU A 1 101 ? 1.995 1.546 -6.932 1.00 98.06 101 LEU A CA 1
ATOM 794 C C . LEU A 1 101 ? 1.075 0.332 -7.110 1.00 98.06 101 LEU A C 1
ATOM 796 O O . LEU A 1 101 ? 0.288 -0.014 -6.229 1.00 98.06 101 LEU A O 1
ATOM 800 N N . ASN A 1 102 ? 1.198 -0.328 -8.259 1.00 97.38 102 ASN A N 1
ATOM 801 C CA . ASN A 1 102 ? 0.384 -1.473 -8.661 1.00 97.38 102 ASN A CA 1
ATOM 802 C C . ASN A 1 102 ? 1.216 -2.745 -8.834 1.00 97.38 102 ASN A C 1
ATOM 804 O O . ASN A 1 102 ? 2.438 -2.699 -8.965 1.00 97.38 102 ASN A O 1
ATOM 808 N N . ASP A 1 103 ? 0.522 -3.883 -8.853 1.00 96.44 103 ASP A N 1
ATOM 809 C CA . ASP A 1 103 ? 1.079 -5.233 -8.965 1.00 96.44 103 ASP A CA 1
ATOM 810 C C . ASP A 1 103 ? 2.242 -5.444 -7.988 1.00 96.44 103 ASP A C 1
ATOM 812 O O . ASP A 1 103 ? 3.286 -6.000 -8.325 1.00 96.44 103 ASP A O 1
ATOM 816 N N . PHE A 1 104 ? 2.058 -4.927 -6.771 1.00 97.50 104 PHE A N 1
ATOM 817 C CA . PHE A 1 104 ? 3.114 -4.841 -5.779 1.00 97.50 104 PHE A CA 1
ATOM 818 C C . PHE A 1 104 ? 3.122 -6.029 -4.822 1.00 97.50 104 PHE A C 1
ATOM 820 O O . PHE A 1 104 ? 2.089 -6.643 -4.534 1.00 97.50 104 PHE A O 1
ATOM 827 N N . VAL A 1 105 ? 4.301 -6.305 -4.277 1.00 97.56 105 VAL A N 1
ATOM 828 C CA . VAL A 1 105 ? 4.527 -7.262 -3.192 1.00 97.56 105 VAL A CA 1
ATOM 829 C C . VAL A 1 105 ? 5.392 -6.614 -2.125 1.00 97.56 105 VAL A C 1
ATOM 831 O O . VAL A 1 105 ? 6.249 -5.796 -2.447 1.00 97.56 105 VAL A O 1
ATOM 834 N N . VAL A 1 106 ? 5.197 -6.991 -0.862 1.00 97.56 106 VAL A N 1
ATOM 835 C CA . VAL A 1 106 ? 6.032 -6.526 0.255 1.00 97.56 106 VAL A CA 1
ATOM 836 C C . VAL A 1 106 ? 6.647 -7.718 0.961 1.00 97.56 106 VAL A C 1
ATOM 838 O O . VAL A 1 106 ? 5.987 -8.736 1.186 1.00 97.56 106 VAL A O 1
ATOM 841 N N . TYR A 1 107 ? 7.921 -7.595 1.306 1.00 96.62 107 TYR A N 1
ATOM 842 C CA . TYR A 1 107 ? 8.685 -8.666 1.920 1.00 96.62 107 TYR A CA 1
ATOM 843 C C . TYR A 1 107 ? 9.802 -8.143 2.815 1.00 96.62 107 TYR A C 1
ATOM 845 O O . TYR A 1 107 ? 10.198 -6.978 2.766 1.00 96.62 107 TYR A O 1
ATOM 853 N N . ARG A 1 108 ? 10.313 -9.035 3.660 1.00 94.75 108 ARG A N 1
ATOM 854 C CA . ARG A 1 108 ? 11.383 -8.729 4.613 1.00 94.75 108 ARG A CA 1
ATOM 855 C C . ARG A 1 108 ? 12.733 -8.601 3.925 1.00 94.75 108 ARG A C 1
ATOM 857 O O . ARG A 1 108 ? 13.016 -9.283 2.940 1.00 94.75 108 ARG A O 1
ATOM 864 N N . GLU A 1 109 ? 13.603 -7.789 4.509 1.00 92.38 109 GLU A N 1
ATOM 865 C CA . GLU A 1 109 ? 14.961 -7.613 4.010 1.00 92.38 109 GLU A CA 1
ATOM 866 C C . GLU A 1 109 ? 15.764 -8.932 3.993 1.00 92.38 109 GLU A C 1
ATOM 868 O O . GLU A 1 109 ? 15.577 -9.796 4.859 1.00 92.38 109 GLU A O 1
ATOM 873 N N . PRO A 1 110 ? 16.714 -9.097 3.052 1.00 88.69 110 PRO A N 1
ATOM 874 C CA . PRO A 1 110 ? 17.568 -10.280 2.981 1.00 88.69 110 PRO A CA 1
ATOM 875 C C . PRO A 1 110 ? 18.415 -10.513 4.238 1.00 88.69 110 PRO A C 1
ATOM 877 O O . PRO A 1 110 ? 18.807 -11.646 4.497 1.00 88.69 110 PRO A O 1
ATOM 880 N N . GLY A 1 111 ? 18.717 -9.450 4.991 1.00 85.06 111 GLY A N 1
ATOM 881 C CA . GLY A 1 111 ? 19.510 -9.503 6.222 1.00 85.06 111 GLY A CA 1
ATOM 882 C C . GLY A 1 111 ? 18.713 -9.854 7.481 1.00 85.06 111 GLY A C 1
ATOM 883 O O . GLY A 1 111 ? 19.304 -9.945 8.556 1.00 85.06 111 GLY A O 1
ATOM 884 N N . ALA A 1 112 ? 17.393 -10.044 7.383 1.00 83.88 112 ALA A N 1
ATOM 885 C CA . ALA A 1 112 ? 16.566 -10.358 8.541 1.00 83.88 112 ALA A CA 1
ATOM 886 C C . ALA A 1 112 ? 16.966 -11.710 9.161 1.00 83.88 112 ALA A C 1
ATOM 888 O O . ALA A 1 112 ? 17.050 -12.726 8.474 1.00 83.88 112 ALA A O 1
ATOM 889 N N . TYR A 1 113 ? 17.168 -11.738 10.485 1.00 80.56 113 TYR A N 1
ATOM 890 C CA . TYR A 1 113 ? 17.577 -12.952 11.210 1.00 80.56 113 TYR A CA 1
ATOM 891 C C . TYR A 1 113 ? 16.580 -14.113 11.048 1.00 80.56 113 TYR A C 1
ATOM 893 O O . TYR A 1 113 ? 16.967 -15.281 11.027 1.00 80.56 113 TYR A O 1
ATOM 901 N N . ARG A 1 114 ? 15.288 -13.797 10.919 1.00 83.00 114 ARG A N 1
ATOM 902 C CA . ARG A 1 114 ? 14.220 -14.750 10.608 1.00 83.00 114 ARG A CA 1
ATOM 903 C C . ARG A 1 114 ? 13.436 -14.252 9.407 1.00 83.00 114 ARG A C 1
ATOM 905 O O . ARG A 1 114 ? 13.256 -13.045 9.252 1.00 83.00 114 ARG A O 1
ATOM 912 N N . HIS A 1 115 ? 12.928 -15.192 8.614 1.00 88.12 115 HIS A N 1
ATOM 913 C CA . HIS A 1 115 ? 11.995 -14.909 7.523 1.00 88.12 115 HIS A CA 1
ATOM 914 C C . HIS A 1 115 ? 12.576 -14.002 6.420 1.00 88.12 115 HIS A C 1
ATOM 916 O O . HIS A 1 115 ? 11.854 -13.232 5.792 1.00 88.12 115 HIS A O 1
ATOM 922 N N . ALA A 1 116 ? 13.891 -14.066 6.179 1.00 91.62 116 ALA A N 1
ATOM 923 C CA . ALA A 1 116 ? 14.553 -13.259 5.155 1.00 91.62 116 ALA A CA 1
ATOM 924 C C . ALA A 1 116 ? 13.915 -13.464 3.773 1.00 91.62 116 ALA A C 1
ATOM 926 O O . ALA A 1 116 ? 13.805 -14.593 3.292 1.00 91.62 116 ALA A O 1
ATOM 927 N N . ASN A 1 117 ? 13.573 -12.364 3.099 1.00 93.62 117 ASN A N 1
ATOM 928 C CA . ASN A 1 117 ? 12.867 -12.337 1.812 1.00 93.62 117 ASN A CA 1
ATOM 929 C C . ASN A 1 117 ? 11.431 -12.890 1.822 1.00 93.62 117 ASN A C 1
ATOM 931 O O . ASN A 1 117 ? 10.838 -13.006 0.749 1.00 93.62 117 ASN A O 1
ATOM 935 N N . GLU A 1 118 ? 10.863 -13.251 2.972 1.00 95.12 118 GLU A N 1
ATOM 936 C CA . GLU A 1 118 ? 9.483 -13.737 3.022 1.00 95.12 118 GLU A CA 1
ATOM 937 C C . GLU A 1 118 ? 8.496 -12.590 2.832 1.00 95.12 118 GLU A C 1
ATOM 939 O O . GLU A 1 118 ? 8.670 -11.501 3.389 1.00 95.12 118 GLU A O 1
ATOM 944 N N . LEU A 1 119 ? 7.444 -12.863 2.059 1.00 96.12 119 LEU A N 1
ATOM 945 C CA . LEU A 1 119 ? 6.289 -11.987 1.933 1.00 96.12 119 LEU A CA 1
ATOM 946 C C . LEU A 1 119 ? 5.656 -11.784 3.310 1.00 96.12 119 LEU A C 1
ATOM 948 O O . LEU A 1 119 ? 5.450 -12.741 4.064 1.00 96.12 119 LEU A O 1
ATOM 952 N N . CYS A 1 120 ? 5.311 -10.542 3.626 1.00 94.88 120 CYS A N 1
ATOM 953 C CA . CYS A 1 120 ? 4.672 -10.194 4.889 1.00 94.88 120 CYS A CA 1
ATOM 954 C C . CYS A 1 120 ? 3.660 -9.061 4.704 1.00 94.88 120 CYS A C 1
ATOM 956 O O . CYS A 1 120 ? 3.846 -8.227 3.819 1.00 94.88 120 CYS A O 1
ATOM 958 N N . PRO A 1 121 ? 2.614 -8.977 5.544 1.00 95.62 121 PRO A N 1
ATOM 959 C CA . PRO A 1 121 ? 1.685 -7.858 5.498 1.00 95.62 121 PRO A CA 1
ATOM 960 C C . PRO A 1 121 ? 2.404 -6.526 5.735 1.00 95.62 121 PRO A C 1
ATOM 962 O O . PRO A 1 121 ? 3.206 -6.389 6.656 1.00 95.62 121 PRO A O 1
ATOM 965 N N . VAL A 1 122 ? 2.070 -5.511 4.939 1.00 95.81 122 VAL A N 1
ATOM 966 C CA . VAL A 1 122 ? 2.704 -4.181 5.023 1.00 95.81 122 VAL A CA 1
ATOM 967 C C . VAL A 1 122 ? 2.533 -3.508 6.395 1.00 95.81 122 VAL A C 1
ATOM 969 O O . VAL A 1 122 ? 3.390 -2.735 6.808 1.00 95.81 122 VAL A O 1
ATOM 972 N N . HIS A 1 123 ? 1.476 -3.841 7.147 1.00 93.75 123 HIS A N 1
ATOM 973 C CA . HIS A 1 123 ? 1.245 -3.288 8.486 1.00 93.75 123 HIS A CA 1
ATOM 974 C C . HIS A 1 123 ? 2.212 -3.838 9.550 1.00 93.75 123 HIS A C 1
ATOM 976 O O . HIS A 1 123 ? 2.225 -3.337 10.669 1.00 93.75 123 HIS A O 1
ATOM 982 N N . HIS A 1 124 ? 3.037 -4.841 9.223 1.00 92.69 124 HIS A N 1
ATOM 983 C CA . HIS A 1 124 ? 4.096 -5.318 10.119 1.00 92.69 124 HIS A CA 1
ATOM 984 C C . HIS A 1 124 ? 5.247 -4.307 10.241 1.00 92.69 124 HIS A C 1
ATOM 986 O O . HIS A 1 124 ? 6.036 -4.393 11.185 1.00 92.69 124 HIS A O 1
ATOM 992 N N . LEU A 1 125 ? 5.343 -3.344 9.312 1.00 92.44 125 LEU A N 1
ATOM 993 C CA . LEU A 1 125 ? 6.323 -2.265 9.363 1.00 92.44 125 LEU A CA 1
ATOM 994 C C . LEU A 1 125 ? 6.241 -1.545 10.716 1.00 92.44 125 LEU A C 1
ATOM 996 O O . LEU A 1 125 ? 5.199 -0.987 11.056 1.00 92.44 125 LEU A O 1
ATOM 1000 N N . LYS A 1 126 ? 7.339 -1.551 11.480 1.00 86.31 126 LYS A N 1
ATOM 1001 C CA . LYS A 1 126 ? 7.458 -0.973 12.834 1.00 86.31 126 LYS A CA 1
ATOM 1002 C C . LYS A 1 126 ? 6.508 -1.541 13.893 1.00 86.31 126 LYS A C 1
ATOM 1004 O O . LYS A 1 126 ? 6.503 -1.042 15.015 1.00 86.31 126 LYS A O 1
ATOM 1009 N N . SER A 1 127 ? 5.721 -2.564 13.569 1.00 83.38 127 SER A N 1
ATOM 1010 C CA . SER A 1 127 ? 4.860 -3.244 14.538 1.00 83.38 127 SER A CA 1
ATOM 1011 C C . SER A 1 127 ? 5.550 -4.446 15.183 1.00 83.38 127 SER A C 1
ATOM 1013 O O . SER A 1 127 ? 5.192 -4.813 16.298 1.00 83.38 127 SER A O 1
ATOM 1015 N N . GLU A 1 128 ? 6.501 -5.079 14.492 1.00 79.00 128 GLU A N 1
ATOM 1016 C CA . GLU A 1 128 ? 7.329 -6.153 15.047 1.00 79.00 128 GLU A CA 1
ATOM 1017 C C . GLU A 1 128 ? 8.716 -5.627 15.433 1.00 79.00 128 GLU A C 1
ATOM 1019 O O . GLU A 1 128 ? 9.316 -4.821 14.712 1.00 79.00 128 GLU A O 1
ATOM 1024 N N . ASP A 1 129 ? 9.255 -6.138 16.542 1.00 74.62 129 ASP A N 1
ATOM 1025 C CA . ASP A 1 129 ? 10.593 -5.788 17.012 1.00 74.62 129 ASP A CA 1
ATOM 1026 C C . ASP A 1 129 ? 11.651 -6.053 15.930 1.00 74.62 129 ASP A C 1
ATOM 1028 O O . ASP A 1 129 ? 11.815 -7.169 15.433 1.00 74.62 129 ASP A O 1
ATOM 1032 N N . GLY A 1 130 ? 12.400 -5.006 15.581 1.00 74.81 130 GLY A N 1
ATOM 1033 C CA . GLY A 1 130 ? 13.488 -5.080 14.607 1.00 74.81 130 GLY A CA 1
ATOM 1034 C C . GLY A 1 130 ? 13.073 -4.946 13.138 1.00 74.81 130 GLY A C 1
ATOM 1035 O O . GLY A 1 130 ? 13.960 -4.951 12.287 1.00 74.81 130 GLY A O 1
ATOM 1036 N N . ILE A 1 131 ? 11.783 -4.773 12.814 1.00 81.12 131 ILE A N 1
ATOM 1037 C CA . ILE A 1 131 ? 11.342 -4.454 11.443 1.00 81.12 131 ILE A CA 1
ATOM 1038 C C . ILE A 1 131 ? 11.206 -2.943 11.270 1.00 81.12 131 ILE A C 1
ATOM 1040 O O . ILE A 1 131 ? 10.120 -2.375 11.397 1.00 81.12 131 ILE A O 1
ATOM 1044 N N . ASN A 1 132 ? 12.321 -2.287 10.961 1.00 85.81 132 ASN A N 1
ATOM 1045 C CA . ASN A 1 132 ? 12.324 -0.848 10.680 1.00 85.81 132 ASN A CA 1
ATOM 1046 C C . ASN A 1 132 ? 12.035 -0.531 9.214 1.00 85.81 132 ASN A C 1
ATOM 1048 O O . ASN A 1 132 ? 11.404 0.488 8.933 1.00 85.81 132 ASN A O 1
ATOM 1052 N N . ASP A 1 133 ? 12.458 -1.427 8.325 1.00 93.38 133 ASP A N 1
ATOM 1053 C CA . ASP A 1 133 ? 12.321 -1.301 6.885 1.00 93.38 133 ASP A CA 1
ATOM 1054 C C . ASP A 1 133 ? 11.791 -2.614 6.293 1.00 93.38 133 ASP A C 1
ATOM 1056 O O . ASP A 1 133 ? 12.040 -3.715 6.798 1.00 93.38 133 ASP A O 1
ATOM 1060 N N . LEU A 1 134 ? 11.024 -2.481 5.218 1.00 96.25 134 LEU A N 1
ATOM 1061 C CA . LEU A 1 134 ? 10.574 -3.575 4.366 1.00 96.25 134 LEU A CA 1
ATOM 1062 C C . LEU A 1 134 ? 10.982 -3.275 2.926 1.00 96.25 134 LEU A C 1
ATOM 1064 O O . LEU A 1 134 ? 11.283 -2.134 2.578 1.00 96.25 134 LEU A O 1
ATOM 1068 N N . LEU A 1 135 ? 10.975 -4.298 2.080 1.00 97.44 135 LEU A N 1
ATOM 1069 C CA . LEU A 1 135 ? 11.207 -4.154 0.650 1.00 97.44 135 LEU A CA 1
ATOM 1070 C C . LEU A 1 135 ? 9.895 -4.290 -0.111 1.00 97.44 135 LEU A C 1
ATOM 1072 O O . LEU A 1 135 ? 9.022 -5.064 0.293 1.00 97.44 135 LEU A O 1
ATOM 1076 N N . PHE A 1 136 ? 9.783 -3.586 -1.234 1.00 98.00 136 PHE A N 1
ATOM 1077 C CA . PHE A 1 136 ? 8.732 -3.840 -2.210 1.00 98.00 136 PHE A CA 1
ATOM 1078 C C . PHE A 1 136 ? 9.278 -4.082 -3.618 1.00 98.00 136 PHE A C 1
ATOM 1080 O O . PHE A 1 136 ? 10.277 -3.482 -4.025 1.00 98.00 136 PHE A O 1
ATOM 1087 N N . ASP A 1 137 ? 8.565 -4.933 -4.357 1.00 97.38 137 ASP A N 1
ATOM 1088 C CA . ASP A 1 137 ? 8.591 -4.960 -5.823 1.00 97.38 137 ASP A CA 1
ATOM 1089 C C . ASP A 1 137 ? 7.244 -4.433 -6.312 1.00 97.38 137 ASP A C 1
ATOM 1091 O O . ASP A 1 137 ? 6.234 -4.597 -5.624 1.00 97.38 137 ASP A O 1
ATOM 1095 N N . GLY A 1 138 ? 7.206 -3.824 -7.492 1.00 97.25 138 GLY A N 1
ATOM 1096 C CA . GLY A 1 138 ? 5.950 -3.401 -8.100 1.00 97.25 138 GLY A CA 1
ATOM 1097 C C . GLY A 1 138 ? 6.136 -2.449 -9.269 1.00 97.25 138 GLY A C 1
ATOM 1098 O O . GLY A 1 138 ? 7.247 -2.218 -9.749 1.00 97.25 138 GLY A O 1
ATOM 1099 N N . THR A 1 139 ? 5.023 -1.897 -9.732 1.00 97.75 139 THR A N 1
ATOM 1100 C CA . THR A 1 139 ? 4.973 -0.968 -10.859 1.00 97.75 139 THR A CA 1
ATOM 1101 C C . THR A 1 139 ? 4.517 0.398 -10.378 1.00 97.75 139 THR A C 1
ATOM 1103 O O . THR A 1 139 ? 3.381 0.556 -9.933 1.00 97.75 139 THR A O 1
ATOM 1106 N N . LEU A 1 140 ? 5.414 1.375 -10.477 1.00 97.56 140 LEU A N 1
ATOM 1107 C CA . LEU A 1 140 ? 5.113 2.784 -10.267 1.00 97.56 140 LEU A CA 1
ATOM 1108 C C . LEU A 1 140 ? 4.459 3.347 -11.523 1.00 97.56 140 LEU A C 1
ATOM 1110 O O . LEU A 1 140 ? 4.875 3.019 -12.635 1.00 97.56 140 LEU A O 1
ATOM 1114 N N . SER A 1 141 ? 3.453 4.193 -11.341 1.00 95.62 141 SER A N 1
ATOM 1115 C CA . SER A 1 141 ? 2.711 4.801 -12.439 1.00 95.62 141 SER A CA 1
ATOM 1116 C C . SER A 1 141 ? 2.368 6.259 -12.162 1.00 95.62 141 SER A C 1
ATOM 1118 O O . SER A 1 141 ? 1.916 6.604 -11.066 1.00 95.62 141 SER A O 1
ATOM 1120 N N . VAL A 1 142 ? 2.604 7.086 -13.179 1.00 93.44 142 VAL A N 1
ATOM 1121 C CA . VAL A 1 142 ? 2.214 8.496 -13.273 1.00 93.44 142 VAL A CA 1
ATOM 1122 C C . VAL A 1 142 ? 1.523 8.665 -14.620 1.00 93.44 142 VAL A C 1
ATOM 1124 O O . VAL A 1 142 ? 2.091 8.299 -15.650 1.00 93.44 142 VAL A O 1
ATOM 1127 N N . ASP A 1 143 ? 0.292 9.169 -14.616 1.00 87.31 143 ASP A N 1
ATOM 1128 C CA . ASP A 1 143 ? -0.573 9.228 -15.796 1.00 87.31 143 ASP A CA 1
ATOM 1129 C C . ASP A 1 143 ? -0.653 7.873 -16.532 1.00 87.31 143 ASP A C 1
ATOM 1131 O O . ASP A 1 143 ? -1.159 6.891 -15.987 1.00 87.31 143 ASP A O 1
ATOM 1135 N N . ASN A 1 144 ? -0.136 7.803 -17.764 1.00 88.25 144 ASN A N 1
ATOM 1136 C CA . ASN A 1 144 ? -0.112 6.595 -18.598 1.00 88.25 144 ASN A CA 1
ATOM 1137 C C . ASN A 1 144 ? 1.261 5.906 -18.631 1.00 88.25 144 ASN A C 1
ATOM 1139 O O . ASN A 1 144 ? 1.448 4.917 -19.341 1.00 88.25 144 ASN A O 1
ATOM 1143 N N . GLU A 1 145 ? 2.227 6.434 -17.889 1.00 95.00 145 GLU A N 1
ATOM 1144 C CA . GLU A 1 145 ? 3.612 5.998 -17.908 1.00 95.00 145 GLU A CA 1
ATOM 1145 C C . GLU A 1 145 ? 3.919 5.134 -16.692 1.00 95.00 145 GLU A C 1
ATOM 1147 O O . GLU A 1 145 ? 3.556 5.451 -15.559 1.00 95.00 145 GLU A O 1
ATOM 1152 N N . VAL A 1 146 ? 4.598 4.012 -16.934 1.00 96.38 146 VAL A N 1
ATOM 1153 C CA . VAL A 1 146 ? 4.824 2.981 -15.916 1.00 96.38 146 VAL A CA 1
ATOM 1154 C C . VAL A 1 146 ? 6.292 2.589 -15.830 1.00 96.38 146 VAL A C 1
ATOM 1156 O O . VAL A 1 146 ? 6.974 2.531 -16.853 1.00 96.38 146 VAL A O 1
ATOM 1159 N N . ARG A 1 147 ? 6.791 2.304 -14.624 1.00 97.19 147 ARG A N 1
ATOM 1160 C CA . ARG A 1 147 ? 8.150 1.795 -14.371 1.00 97.19 147 ARG A CA 1
ATOM 1161 C C . ARG A 1 147 ? 8.106 0.680 -13.337 1.00 97.19 147 ARG A C 1
ATOM 1163 O O . ARG A 1 147 ? 7.578 0.870 -12.243 1.00 97.19 147 ARG A O 1
ATOM 1170 N N . SER A 1 148 ? 8.680 -0.475 -13.662 1.00 97.19 148 SER A N 1
ATOM 1171 C CA . SER A 1 148 ? 8.795 -1.578 -12.707 1.00 97.19 148 SER A CA 1
ATOM 1172 C C . SER A 1 148 ? 10.072 -1.451 -11.888 1.00 97.19 148 SER A C 1
ATOM 1174 O O . SER A 1 148 ? 11.165 -1.295 -12.434 1.00 97.19 148 SER A O 1
ATOM 1176 N N . VAL A 1 149 ? 9.923 -1.543 -10.572 1.00 97.31 149 VAL A N 1
ATOM 1177 C CA . VAL A 1 149 ? 11.008 -1.468 -9.593 1.00 97.31 149 VAL A CA 1
ATOM 1178 C C . VAL A 1 149 ? 11.020 -2.725 -8.734 1.00 97.31 149 VAL A C 1
ATOM 1180 O O . VAL A 1 149 ? 9.996 -3.387 -8.550 1.00 97.31 149 VAL A O 1
ATOM 1183 N N . GLN A 1 150 ? 12.197 -3.063 -8.218 1.00 96.56 150 GLN A N 1
ATOM 1184 C CA . GLN A 1 150 ? 12.411 -4.263 -7.418 1.00 96.56 150 GLN A CA 1
ATOM 1185 C C . GLN A 1 150 ? 13.295 -3.946 -6.212 1.00 96.56 150 GLN A C 1
ATOM 1187 O O . GLN A 1 150 ? 14.230 -3.149 -6.325 1.00 96.56 150 GLN A O 1
ATOM 1192 N N . ALA A 1 151 ? 13.036 -4.610 -5.087 1.00 95.94 151 ALA A N 1
ATOM 1193 C CA . ALA A 1 151 ? 13.812 -4.535 -3.857 1.00 95.94 151 ALA A CA 1
ATOM 1194 C C . ALA A 1 151 ? 13.994 -3.108 -3.333 1.00 95.94 151 ALA A C 1
ATOM 1196 O O . ALA A 1 151 ? 15.075 -2.744 -2.867 1.00 95.94 151 ALA A O 1
ATOM 1197 N N . VAL A 1 152 ? 12.936 -2.299 -3.405 1.00 97.75 152 VAL A N 1
ATOM 1198 C CA . VAL A 1 152 ? 12.970 -0.912 -2.940 1.00 97.75 152 VAL A CA 1
ATOM 1199 C C . VAL A 1 152 ? 12.698 -0.864 -1.434 1.00 97.75 152 VAL A C 1
ATOM 1201 O O . VAL A 1 152 ? 11.608 -1.256 -1.011 1.00 97.75 152 VAL A O 1
ATOM 1204 N N . PRO A 1 153 ? 13.650 -0.387 -0.610 1.00 97.00 153 PRO A N 1
ATOM 1205 C CA . PRO A 1 153 ? 13.452 -0.281 0.826 1.00 97.00 153 PRO A CA 1
ATOM 1206 C C . PRO A 1 153 ? 12.555 0.899 1.192 1.00 97.00 153 PRO A C 1
ATOM 1208 O O . PRO A 1 153 ? 12.735 2.024 0.715 1.00 97.00 153 PRO A O 1
ATOM 1211 N N . PHE A 1 154 ? 11.617 0.658 2.101 1.00 97.56 154 PHE A N 1
ATOM 1212 C CA . PHE A 1 154 ? 10.757 1.685 2.668 1.00 97.56 154 PHE A CA 1
ATOM 1213 C C . PHE A 1 154 ? 10.577 1.502 4.172 1.00 97.56 154 PHE A C 1
ATOM 1215 O O . PHE A 1 154 ? 10.433 0.392 4.679 1.00 97.56 154 PHE A O 1
ATOM 1222 N N . GLY A 1 155 ? 10.537 2.641 4.859 1.00 95.44 155 GLY A N 1
ATOM 1223 C CA . GLY A 1 155 ? 10.441 2.729 6.317 1.00 95.44 155 GLY A CA 1
ATOM 1224 C C . GLY A 1 155 ? 9.296 3.628 6.776 1.00 95.44 155 GLY A C 1
ATOM 1225 O O . GLY A 1 155 ? 9.270 4.091 7.919 1.00 95.44 155 GLY A O 1
ATOM 1226 N N . CYS A 1 156 ? 8.375 3.970 5.875 1.00 95.88 156 CYS A N 1
ATOM 1227 C CA . CYS A 1 156 ? 7.238 4.836 6.155 1.00 95.88 156 CYS A CA 1
ATOM 1228 C C . CYS A 1 156 ? 5.969 4.264 5.530 1.00 95.88 156 CYS A C 1
ATOM 1230 O O . CYS A 1 156 ? 5.982 3.877 4.362 1.00 95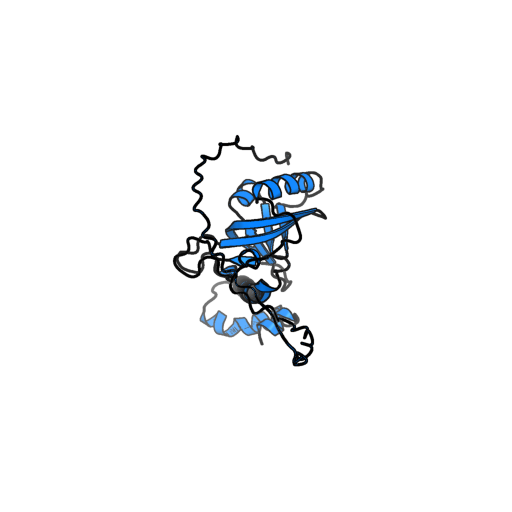.88 156 CYS A O 1
ATOM 1232 N N . LEU A 1 157 ? 4.900 4.249 6.322 1.00 95.81 157 LEU A N 1
ATOM 1233 C CA . LEU A 1 157 ? 3.549 3.865 5.943 1.00 95.81 157 LEU A CA 1
ATOM 1234 C C . LEU A 1 157 ? 2.602 4.914 6.525 1.00 95.81 157 LEU A C 1
ATOM 1236 O O . LEU A 1 157 ? 2.623 5.157 7.732 1.00 95.81 157 LEU A O 1
ATOM 1240 N N . ALA A 1 158 ? 1.796 5.522 5.669 1.00 94.06 158 ALA A N 1
ATOM 1241 C CA . ALA A 1 158 ? 0.721 6.428 6.028 1.00 94.06 158 ALA A CA 1
ATOM 1242 C C . ALA A 1 158 ? -0.606 5.774 5.642 1.00 94.06 158 ALA A C 1
ATOM 1244 O O . ALA A 1 158 ? -0.738 5.240 4.543 1.00 94.06 158 ALA A O 1
ATOM 1245 N N . ILE A 1 159 ? -1.571 5.789 6.556 1.00 92.69 159 ILE A N 1
ATOM 1246 C CA . ILE A 1 159 ? -2.950 5.397 6.262 1.00 92.69 159 ILE A CA 1
ATOM 1247 C C . ILE A 1 159 ? -3.696 6.678 5.905 1.00 92.69 159 ILE A C 1
ATOM 1249 O O . ILE A 1 159 ? -3.529 7.695 6.577 1.00 92.69 159 ILE A O 1
ATOM 1253 N N . GLU A 1 160 ? -4.488 6.622 4.848 1.00 88.38 160 GLU A N 1
ATOM 1254 C CA . GLU A 1 160 ? -5.248 7.747 4.320 1.00 88.38 160 GLU A CA 1
ATOM 1255 C C . GLU A 1 160 ? -6.752 7.511 4.478 1.00 88.38 160 GLU A C 1
ATOM 1257 O O . GLU A 1 160 ? -7.209 6.387 4.708 1.00 88.38 160 GLU A O 1
ATOM 1262 N N . GLY A 1 161 ? -7.522 8.593 4.341 1.00 82.19 161 GLY A N 1
ATOM 1263 C CA . GLY A 1 161 ? -8.980 8.564 4.438 1.00 82.19 161 GLY A CA 1
ATOM 1264 C C . GLY A 1 161 ? -9.528 8.838 5.838 1.00 82.19 161 GLY A C 1
ATOM 1265 O O . GLY A 1 161 ? -10.711 8.614 6.059 1.00 82.19 161 GLY A O 1
ATOM 1266 N N . TYR A 1 162 ? -8.718 9.314 6.790 1.00 81.06 162 TYR A N 1
ATOM 1267 C CA . TYR A 1 162 ? -9.245 9.827 8.061 1.00 81.06 162 TYR A CA 1
ATOM 1268 C C . TYR A 1 162 ? -10.084 11.091 7.822 1.00 81.06 162 TYR A C 1
ATOM 1270 O O . TYR A 1 162 ? -9.667 11.965 7.063 1.00 81.06 162 TYR A O 1
ATOM 1278 N N . GLY A 1 163 ? -11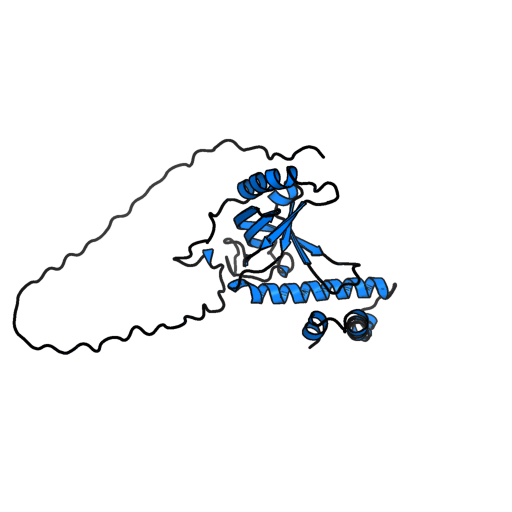.246 11.190 8.472 1.00 71.62 163 GLY A N 1
ATOM 1279 C CA . GLY A 1 163 ? -12.131 12.358 8.370 1.00 71.62 163 GLY A CA 1
ATOM 1280 C C . GLY A 1 163 ? -12.972 12.430 7.088 1.00 71.62 163 GLY A C 1
ATOM 1281 O O . GLY A 1 163 ? -13.721 13.387 6.916 1.00 71.62 163 GLY A O 1
ATOM 1282 N N . ASP A 1 164 ? -12.870 11.435 6.203 1.00 77.31 164 ASP A N 1
ATOM 1283 C CA . ASP A 1 164 ? -13.812 11.238 5.099 1.00 77.31 164 ASP A CA 1
ATOM 1284 C C . ASP A 1 164 ? -14.998 10.385 5.583 1.00 77.31 164 ASP A C 1
ATOM 1286 O O . ASP A 1 164 ? -14.802 9.353 6.227 1.00 77.31 164 ASP A O 1
ATOM 1290 N N . GLU A 1 165 ? -16.221 10.789 5.237 1.00 74.12 165 GLU A N 1
ATOM 1291 C CA . GLU A 1 165 ? -17.461 10.046 5.521 1.00 74.12 165 GLU A CA 1
ATOM 1292 C C . GLU A 1 165 ? -17.547 8.723 4.736 1.00 74.12 165 GLU A C 1
ATOM 1294 O O . GLU A 1 165 ? -18.399 7.874 5.003 1.00 74.12 165 GLU A O 1
ATOM 1299 N N . SER A 1 166 ? -16.671 8.534 3.748 1.00 81.88 166 SER A N 1
ATOM 1300 C CA . SER A 1 166 ? -16.493 7.273 3.033 1.00 81.88 166 SER A CA 1
ATOM 1301 C C . SER A 1 166 ? -15.832 6.197 3.902 1.00 81.88 166 SER A C 1
ATOM 1303 O O . SER A 1 166 ? -14.950 6.478 4.708 1.00 81.88 166 SER A O 1
ATOM 1305 N N . ASP A 1 167 ? -16.175 4.924 3.687 1.00 80.12 167 ASP A N 1
ATOM 1306 C CA . ASP A 1 167 ? -15.510 3.777 4.324 1.00 80.12 167 ASP A CA 1
ATOM 1307 C C . ASP A 1 167 ? -14.232 3.323 3.586 1.00 80.12 167 ASP A C 1
ATOM 1309 O O . ASP A 1 167 ? -13.593 2.330 3.966 1.00 80.12 167 ASP A O 1
ATOM 1313 N N . VAL A 1 168 ? -13.881 4.026 2.507 1.00 85.69 168 VAL A N 1
ATOM 1314 C CA . VAL A 1 168 ? -12.694 3.760 1.696 1.00 85.69 168 VAL A CA 1
ATOM 1315 C C . VAL A 1 168 ? -11.439 4.043 2.515 1.00 85.69 168 VAL A C 1
ATOM 1317 O O . VAL A 1 168 ? -11.319 5.064 3.186 1.00 85.69 168 VAL A O 1
ATOM 1320 N N . VAL A 1 169 ? -10.488 3.111 2.442 1.00 88.75 169 VAL A N 1
ATOM 1321 C CA . VAL A 1 169 ? -9.184 3.233 3.090 1.00 88.75 169 VAL A CA 1
ATOM 1322 C C . VAL A 1 169 ? -8.098 2.959 2.073 1.00 88.75 169 VAL A C 1
ATOM 1324 O O . VAL A 1 169 ? -8.046 1.870 1.494 1.00 88.75 169 VAL A O 1
ATOM 1327 N N . SER A 1 170 ? -7.226 3.942 1.890 1.00 91.12 170 SER A N 1
ATOM 1328 C CA . SER A 1 170 ? -5.983 3.822 1.140 1.00 91.12 170 SER A CA 1
ATOM 1329 C C . SER A 1 170 ? -4.793 3.884 2.092 1.00 91.12 170 SER A C 1
ATOM 1331 O O . SER A 1 170 ? -4.904 4.204 3.278 1.00 91.12 170 SER A O 1
ATOM 1333 N N . ALA A 1 171 ? -3.630 3.513 1.576 1.00 95.06 171 ALA A N 1
ATOM 1334 C CA . ALA A 1 171 ? -2.384 3.673 2.294 1.00 95.06 171 ALA A CA 1
ATOM 1335 C C . ALA A 1 171 ? -1.277 4.038 1.316 1.00 95.06 171 ALA A C 1
ATOM 1337 O O . ALA A 1 171 ? -1.256 3.554 0.184 1.00 95.06 171 ALA A O 1
ATOM 1338 N N . CYS A 1 172 ? -0.339 4.841 1.789 1.00 96.81 172 CYS A N 1
ATOM 1339 C CA . CYS A 1 172 ? 0.832 5.269 1.050 1.00 96.81 172 CYS A CA 1
ATOM 1340 C C . CYS A 1 172 ? 2.090 4.779 1.757 1.00 96.81 172 CYS A C 1
ATOM 1342 O O . CYS A 1 172 ? 2.195 4.835 2.983 1.00 96.81 172 CYS A O 1
ATOM 1344 N N . ILE A 1 173 ? 3.069 4.318 0.988 1.00 97.62 173 ILE A N 1
ATOM 1345 C CA . ILE A 1 173 ? 4.410 4.030 1.491 1.00 97.62 173 ILE A CA 1
ATOM 1346 C C . ILE A 1 173 ? 5.398 5.061 0.965 1.00 97.62 173 ILE A C 1
ATOM 1348 O O . ILE A 1 173 ? 5.183 5.688 -0.073 1.00 97.62 173 ILE A O 1
ATOM 1352 N N . GLN A 1 174 ? 6.502 5.238 1.682 1.00 97.25 174 GLN A N 1
ATOM 1353 C CA . GLN A 1 174 ? 7.556 6.145 1.250 1.00 97.25 174 GLN A CA 1
ATOM 1354 C C . GLN A 1 174 ? 8.938 5.589 1.585 1.00 97.25 174 GLN A C 1
ATOM 1356 O O . GLN A 1 174 ? 9.256 5.271 2.738 1.00 97.25 174 GLN A O 1
ATOM 1361 N N . SER A 1 175 ? 9.772 5.506 0.552 1.00 97.25 175 SER A N 1
ATOM 1362 C CA . SER A 1 175 ? 11.183 5.158 0.665 1.00 97.25 175 SER A CA 1
ATOM 1363 C C . SER A 1 175 ? 12.025 6.351 1.120 1.00 97.25 175 SER A C 1
ATOM 1365 O O . SER A 1 175 ? 11.590 7.508 1.128 1.00 97.25 175 SER A O 1
ATOM 1367 N N . SER A 1 176 ? 13.289 6.088 1.449 1.00 96.38 176 SER A N 1
ATOM 1368 C CA . SER A 1 176 ? 14.251 7.158 1.733 1.00 96.38 176 SER A CA 1
ATOM 1369 C C . SER A 1 176 ? 14.480 8.082 0.535 1.00 96.38 176 SER A C 1
ATOM 1371 O O .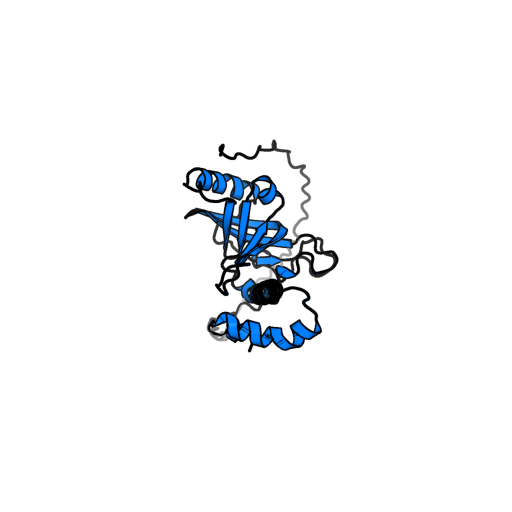 SER A 1 176 ? 14.741 9.272 0.724 1.00 96.38 176 SER A O 1
ATOM 1373 N N . LEU A 1 177 ? 14.409 7.557 -0.693 1.00 95.62 177 LEU A N 1
ATOM 1374 C CA . LEU A 1 177 ? 14.600 8.365 -1.891 1.00 95.62 177 LEU A CA 1
ATOM 1375 C C . LEU A 1 177 ? 13.344 9.167 -2.226 1.00 95.62 177 LEU A C 1
ATOM 1377 O O . LEU A 1 177 ? 13.467 10.370 -2.454 1.00 95.62 177 LEU A O 1
ATOM 1381 N N . GLY A 1 178 ? 12.165 8.546 -2.148 1.00 94.62 178 GLY A N 1
ATOM 1382 C CA . GLY A 1 178 ? 10.876 9.213 -2.321 1.00 94.62 178 GLY A CA 1
ATOM 1383 C C . GLY A 1 178 ? 10.716 10.381 -1.352 1.00 94.62 178 GLY A C 1
ATOM 1384 O O . GLY A 1 178 ? 10.406 11.490 -1.775 1.00 94.62 178 GLY A O 1
ATOM 1385 N N . ARG A 1 179 ? 11.101 10.208 -0.078 1.00 94.62 179 ARG A N 1
ATOM 1386 C CA . ARG A 1 179 ? 11.107 11.308 0.905 1.00 94.62 179 ARG A CA 1
ATOM 1387 C C . ARG A 1 179 ? 11.954 12.504 0.468 1.00 94.62 179 ARG A C 1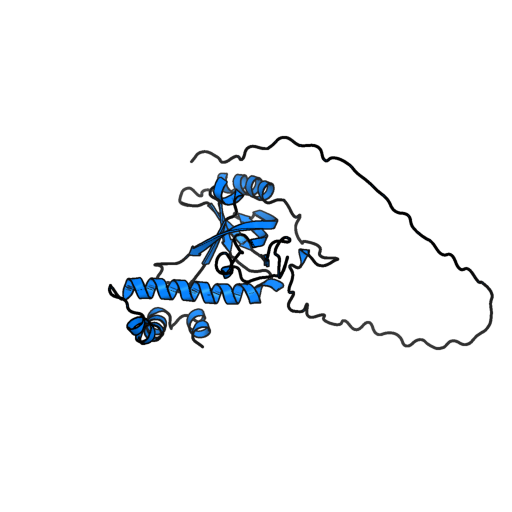
ATOM 1389 O O . ARG A 1 179 ? 11.541 13.642 0.656 1.00 94.62 179 ARG A O 1
ATOM 1396 N N . LYS A 1 180 ? 13.130 12.266 -0.123 1.00 92.62 180 LYS A N 1
ATOM 1397 C CA . LYS A 1 180 ? 14.007 13.345 -0.619 1.00 92.62 180 LYS A CA 1
ATOM 1398 C C . LYS A 1 180 ? 13.397 14.113 -1.796 1.00 92.62 180 LYS A C 1
ATOM 1400 O O . LYS A 1 180 ? 13.782 15.256 -2.006 1.00 92.62 180 LYS A O 1
ATOM 1405 N N . GLY A 1 181 ? 12.482 13.497 -2.542 1.00 87.44 181 GLY A N 1
ATOM 1406 C CA . GLY A 1 181 ? 11.799 14.096 -3.695 1.00 87.44 181 GLY A CA 1
ATOM 1407 C C . GLY A 1 181 ? 10.343 14.444 -3.441 1.00 87.44 181 GLY A C 1
ATOM 1408 O O . GLY A 1 181 ? 9.631 14.728 -4.396 1.00 87.44 181 GLY A O 1
ATOM 1409 N N . ASN A 1 182 ? 9.890 14.395 -2.183 1.00 91.38 182 ASN A N 1
ATOM 1410 C CA . ASN A 1 182 ? 8.486 14.583 -1.816 1.00 91.38 182 ASN A CA 1
ATOM 1411 C C . ASN A 1 182 ? 7.517 13.653 -2.581 1.00 91.38 182 ASN A C 1
ATOM 1413 O O . ASN A 1 182 ? 6.415 14.056 -2.940 1.00 91.38 182 ASN A O 1
ATOM 1417 N N . VAL A 1 183 ? 7.947 12.418 -2.850 1.00 94.69 183 VAL A N 1
ATOM 1418 C CA . VAL A 1 183 ? 7.159 11.391 -3.541 1.00 94.69 183 VAL A CA 1
ATOM 1419 C C . VAL A 1 183 ? 6.611 10.386 -2.534 1.00 94.69 183 VAL A C 1
ATOM 1421 O O . VAL A 1 183 ? 7.339 9.888 -1.666 1.00 94.69 183 VAL A O 1
ATOM 1424 N N . TRP A 1 184 ? 5.327 10.083 -2.676 1.00 96.75 184 TRP A N 1
ATOM 1425 C CA . TRP A 1 184 ? 4.606 9.033 -1.970 1.00 96.75 184 TRP A CA 1
ATOM 1426 C C . TRP A 1 184 ? 4.105 7.995 -2.967 1.00 96.75 184 TRP A C 1
ATOM 1428 O O . TRP A 1 184 ? 3.723 8.329 -4.085 1.00 96.75 184 TRP A O 1
ATOM 1438 N N . TYR A 1 185 ? 4.093 6.731 -2.555 1.00 97.44 185 TYR A N 1
ATOM 1439 C CA . TYR A 1 185 ? 3.602 5.630 -3.376 1.00 97.44 185 TYR A CA 1
ATOM 1440 C C . TYR A 1 185 ? 2.289 5.116 -2.792 1.00 97.44 185 TYR A C 1
ATOM 1442 O O . TYR A 1 185 ? 2.295 4.428 -1.767 1.00 97.44 185 TYR A O 1
ATOM 1450 N N . GLN A 1 186 ? 1.166 5.452 -3.422 1.00 96.94 186 GLN A N 1
ATOM 1451 C CA . GLN A 1 186 ? -0.147 4.966 -3.015 1.00 96.94 186 GLN A CA 1
ATOM 1452 C C . GLN A 1 186 ? -0.301 3.498 -3.398 1.00 96.94 186 GLN A C 1
ATOM 1454 O O . GLN A 1 186 ? -0.107 3.114 -4.551 1.00 96.94 186 GLN A O 1
ATOM 1459 N N . LEU A 1 187 ? -0.635 2.664 -2.417 1.00 97.44 187 LEU A N 1
ATOM 1460 C CA . LEU A 1 187 ? -0.850 1.238 -2.608 1.00 97.44 187 LEU A CA 1
ATOM 1461 C C . LEU A 1 187 ? -2.153 1.017 -3.381 1.00 97.44 187 LEU A C 1
ATOM 1463 O O . LEU A 1 187 ? -3.240 1.239 -2.850 1.00 97.44 187 LEU A O 1
ATOM 1467 N N . GLY A 1 188 ? -2.024 0.562 -4.624 1.00 95.88 188 GLY A N 1
ATOM 1468 C CA . GLY A 1 188 ? -3.133 0.220 -5.506 1.00 95.88 188 GLY A CA 1
ATOM 1469 C C . GLY A 1 188 ? -3.442 -1.277 -5.488 1.00 95.88 188 GLY A C 1
ATOM 1470 O O . GLY A 1 188 ? -3.692 -1.885 -4.443 1.00 95.88 188 GLY A O 1
ATOM 1471 N N . ARG A 1 189 ? -3.437 -1.905 -6.668 1.00 96.00 189 ARG A N 1
ATOM 1472 C CA . ARG A 1 189 ? -3.684 -3.349 -6.810 1.00 96.00 189 ARG A CA 1
ATOM 1473 C C . ARG A 1 189 ? -2.458 -4.152 -6.343 1.00 96.00 189 ARG A C 1
ATOM 1475 O O . ARG A 1 189 ? -1.384 -3.943 -6.901 1.00 96.00 189 ARG A O 1
ATOM 1482 N N . PRO A 1 190 ? -2.579 -5.101 -5.394 1.00 97.06 190 PRO A N 1
ATOM 1483 C CA . PRO A 1 190 ? -1.475 -6.000 -5.054 1.00 97.06 190 PRO A CA 1
ATOM 1484 C C . PRO A 1 190 ? -1.224 -7.007 -6.184 1.00 97.06 190 PRO A C 1
ATOM 1486 O O . PRO A 1 190 ? -2.141 -7.347 -6.934 1.00 97.06 190 PRO A O 1
ATOM 1489 N N . ALA A 1 191 ? -0.010 -7.550 -6.273 1.00 95.25 191 ALA A N 1
ATOM 1490 C CA . ALA A 1 191 ? 0.230 -8.717 -7.115 1.00 95.25 191 ALA A CA 1
ATOM 1491 C C . ALA A 1 191 ? -0.601 -9.913 -6.619 1.00 95.25 191 ALA A C 1
ATOM 1493 O O . ALA A 1 191 ? -0.898 -10.037 -5.424 1.00 95.25 191 ALA A O 1
ATOM 1494 N N . ASN A 1 192 ? -0.947 -10.828 -7.526 1.00 92.62 192 ASN A N 1
ATOM 1495 C CA . ASN A 1 192 ? -1.826 -11.962 -7.222 1.00 92.62 192 ASN A CA 1
ATOM 1496 C C . ASN A 1 192 ? -1.297 -12.826 -6.066 1.00 92.62 192 ASN A C 1
ATOM 1498 O O . ASN A 1 192 ? -2.059 -13.241 -5.195 1.00 92.62 192 ASN A O 1
ATOM 1502 N N . GLU A 1 193 ? 0.010 -13.073 -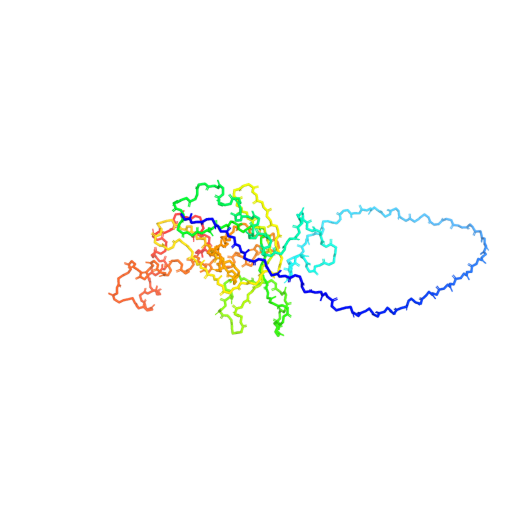6.021 1.00 92.75 193 GLU A N 1
ATOM 1503 C CA . GLU A 1 193 ? 0.664 -13.842 -4.961 1.00 92.75 193 GLU A CA 1
ATOM 1504 C C . GLU A 1 193 ? 0.630 -13.154 -3.590 1.00 92.75 193 GLU A C 1
ATOM 1506 O O . GLU A 1 193 ? 0.727 -13.821 -2.554 1.00 92.75 193 GLU A O 1
ATOM 1511 N N . TYR A 1 194 ? 0.479 -11.830 -3.584 1.00 95.81 194 TYR A N 1
ATOM 1512 C CA . TYR A 1 194 ? 0.555 -10.992 -2.396 1.00 95.81 194 TYR A CA 1
ATOM 1513 C C . TYR A 1 194 ? -0.819 -10.565 -1.866 1.00 95.81 194 TYR A C 1
ATOM 1515 O O . TYR A 1 194 ? -0.916 -10.130 -0.718 1.00 95.81 194 TYR A O 1
ATOM 1523 N N . ALA A 1 195 ? -1.892 -10.771 -2.638 1.00 94.88 195 ALA A N 1
ATOM 1524 C CA . ALA A 1 195 ? -3.261 -10.405 -2.273 1.00 94.88 195 ALA A CA 1
ATOM 1525 C C . ALA A 1 195 ? -3.628 -10.816 -0.836 1.00 94.88 195 ALA A C 1
ATOM 1527 O O . ALA A 1 195 ? -4.004 -9.964 -0.038 1.00 94.88 195 ALA A O 1
ATOM 1528 N N . ARG A 1 196 ? -3.364 -12.074 -0.448 1.00 93.75 196 ARG A N 1
ATOM 1529 C CA . ARG A 1 196 ? -3.678 -12.576 0.905 1.00 93.75 196 ARG A CA 1
ATOM 1530 C C . ARG A 1 196 ? -3.000 -11.805 2.042 1.00 93.75 196 ARG A C 1
ATOM 1532 O O . ARG A 1 196 ? -3.538 -11.735 3.137 1.00 93.75 196 ARG A O 1
ATOM 1539 N N . TYR A 1 197 ? -1.804 -11.266 1.810 1.00 95.44 197 TYR A N 1
ATOM 1540 C CA . TYR A 1 197 ? -1.068 -10.489 2.807 1.00 95.44 197 TYR A CA 1
ATOM 1541 C C . TYR A 1 197 ? -1.598 -9.061 2.872 1.00 95.44 197 TYR A C 1
ATOM 1543 O O . TYR A 1 197 ? -1.739 -8.489 3.955 1.00 95.44 197 TYR A O 1
ATOM 1551 N N . TYR A 1 198 ? -1.918 -8.495 1.708 1.00 95.75 198 TYR A N 1
ATOM 1552 C CA . TYR A 1 198 ? -2.488 -7.162 1.625 1.00 95.75 198 TYR A CA 1
ATOM 1553 C C . TYR A 1 198 ? -3.917 -7.105 2.173 1.00 95.75 198 TYR A C 1
ATOM 1555 O O . TYR A 1 198 ? -4.268 -6.124 2.816 1.00 95.75 198 TYR A O 1
ATOM 1563 N N . ASP A 1 199 ? -4.714 -8.160 2.016 1.00 93.31 199 ASP A N 1
ATOM 1564 C CA . ASP A 1 199 ? -6.068 -8.257 2.576 1.00 93.31 199 ASP A CA 1
ATOM 1565 C C . ASP A 1 199 ? -6.073 -8.090 4.098 1.00 93.31 199 ASP A C 1
ATOM 1567 O O . ASP A 1 199 ? -6.859 -7.305 4.631 1.00 93.31 199 ASP A O 1
ATOM 1571 N N . VAL A 1 200 ? -5.128 -8.732 4.792 1.00 93.88 200 VAL A N 1
ATOM 1572 C CA . VAL A 1 200 ? -4.954 -8.564 6.245 1.00 93.88 200 VAL A CA 1
ATOM 1573 C C . VAL A 1 200 ? -4.561 -7.124 6.581 1.00 93.88 200 VAL A C 1
ATOM 1575 O O . VAL A 1 200 ? -5.106 -6.529 7.508 1.00 93.88 200 VAL A O 1
ATOM 1578 N N . SER A 1 201 ? -3.658 -6.518 5.807 1.00 94.81 201 SER A N 1
ATOM 1579 C CA . SER A 1 201 ? -3.319 -5.100 5.974 1.00 94.81 201 SER A CA 1
ATOM 1580 C C . SER A 1 201 ? -4.508 -4.171 5.763 1.00 94.81 201 SER A C 1
ATOM 1582 O O . SER A 1 201 ? -4.707 -3.267 6.567 1.00 94.81 201 SER A O 1
ATOM 1584 N N . ARG A 1 202 ? -5.332 -4.397 4.737 1.00 93.25 202 ARG A N 1
ATOM 1585 C CA . ARG A 1 202 ? -6.540 -3.597 4.493 1.00 93.25 202 ARG A CA 1
ATOM 1586 C C . ARG A 1 202 ? -7.529 -3.715 5.647 1.00 93.25 202 ARG A C 1
ATOM 1588 O O . ARG A 1 202 ? -8.112 -2.709 6.045 1.00 93.25 202 ARG A O 1
ATOM 1595 N N . TRP A 1 203 ? -7.681 -4.913 6.214 1.00 93.62 203 TRP A N 1
ATOM 1596 C CA . TRP A 1 203 ? -8.480 -5.120 7.422 1.00 93.62 203 TRP A CA 1
ATOM 1597 C C . TRP A 1 203 ? -7.959 -4.266 8.589 1.00 93.62 203 TRP A C 1
ATOM 1599 O O . TRP A 1 203 ? -8.743 -3.573 9.240 1.00 93.62 203 TRP A O 1
ATOM 1609 N N . MET A 1 204 ? -6.639 -4.251 8.806 1.00 93.88 204 MET A N 1
ATOM 1610 C CA . MET A 1 204 ? -5.993 -3.451 9.855 1.00 93.88 204 MET A CA 1
ATOM 1611 C C . MET A 1 204 ? -6.121 -1.943 9.621 1.00 93.88 204 MET A C 1
ATOM 1613 O O . MET A 1 204 ? -6.370 -1.198 10.567 1.00 93.88 204 MET A O 1
ATOM 1617 N N . PHE A 1 205 ? -5.985 -1.476 8.379 1.00 93.81 205 PHE A N 1
ATOM 1618 C CA . PHE A 1 205 ? -6.116 -0.053 8.054 1.00 93.81 205 PHE A CA 1
ATOM 1619 C C . PHE A 1 205 ? -7.541 0.446 8.291 1.00 93.81 205 PHE A C 1
ATOM 1621 O O . PHE A 1 205 ? -7.738 1.508 8.876 1.00 93.81 205 PHE A O 1
ATOM 1628 N N . ARG A 1 206 ? -8.537 -0.363 7.917 1.00 93.12 206 ARG A N 1
ATOM 1629 C CA . ARG A 1 206 ? -9.947 -0.087 8.206 1.00 93.12 206 ARG A CA 1
ATOM 1630 C C . ARG A 1 206 ? -10.229 -0.034 9.701 1.00 93.12 206 ARG A C 1
ATOM 1632 O O . ARG A 1 206 ? -10.886 0.896 10.157 1.00 93.12 206 ARG A O 1
ATOM 1639 N N . PHE A 1 207 ? -9.681 -0.976 10.466 1.00 93.44 207 PHE A N 1
ATOM 1640 C CA . PHE A 1 207 ? -9.779 -0.930 11.921 1.00 93.44 207 PHE A CA 1
ATOM 1641 C C . PHE A 1 207 ? -9.197 0.374 12.485 1.00 93.44 207 PHE A C 1
ATOM 1643 O O . PHE A 1 207 ? -9.851 1.027 13.294 1.00 93.44 207 PHE A O 1
ATOM 1650 N N . ALA A 1 208 ? -8.011 0.787 12.027 1.00 93.12 208 ALA A N 1
ATOM 1651 C CA . ALA A 1 208 ? -7.385 2.033 12.462 1.00 93.12 208 ALA A CA 1
ATOM 1652 C C . ALA A 1 208 ? -8.257 3.264 12.156 1.00 93.12 208 ALA A C 1
ATOM 1654 O O . ALA A 1 208 ? -8.488 4.062 13.063 1.00 93.12 208 ALA A O 1
ATOM 1655 N N . LYS A 1 209 ? -8.803 3.378 10.934 1.00 92.38 209 LYS A N 1
ATOM 1656 C CA . LYS A 1 209 ? -9.750 4.447 10.554 1.00 92.38 209 LYS A CA 1
ATOM 1657 C C . LYS A 1 209 ? -10.945 4.500 11.501 1.00 92.38 209 LYS A C 1
ATOM 1659 O O . LYS A 1 209 ? -11.176 5.525 12.132 1.00 92.38 209 LYS A O 1
ATOM 1664 N N . TYR A 1 210 ? -11.638 3.377 11.680 1.00 93.31 210 TYR A N 1
ATOM 1665 C CA . TYR A 1 210 ? -12.824 3.318 12.536 1.00 93.31 210 TYR A CA 1
ATOM 1666 C C . TYR A 1 210 ? -12.525 3.671 13.989 1.00 93.31 210 TYR A C 1
ATOM 1668 O O . TYR A 1 210 ? -13.344 4.305 14.649 1.00 93.31 210 TYR A O 1
ATOM 1676 N N . VAL A 1 211 ? -11.365 3.259 14.508 1.00 93.62 211 VAL A N 1
ATOM 1677 C CA . VAL A 1 211 ? -10.945 3.618 15.866 1.00 93.62 211 VAL A CA 1
ATOM 1678 C C . VAL A 1 211 ? -10.713 5.120 15.977 1.00 93.62 211 VAL A C 1
ATOM 1680 O O . VAL A 1 211 ? -11.221 5.716 16.920 1.00 93.62 211 VAL A O 1
ATOM 1683 N N . VAL A 1 212 ? -9.974 5.729 15.047 1.00 92.38 212 VAL A N 1
ATOM 1684 C CA . VAL A 1 212 ? -9.694 7.175 15.069 1.00 92.38 212 VAL A CA 1
ATOM 1685 C C . VAL A 1 212 ? -10.994 7.975 15.025 1.00 92.38 212 VAL A C 1
ATOM 1687 O O . VAL A 1 212 ? -11.219 8.808 15.896 1.00 92.38 212 VAL A O 1
ATOM 1690 N N . GLU A 1 213 ? -11.900 7.640 14.115 1.00 92.19 213 GLU A N 1
ATOM 1691 C CA . GLU A 1 213 ? -13.181 8.343 13.975 1.00 92.19 213 GLU A CA 1
ATOM 1692 C C . GLU A 1 213 ? -14.096 8.126 15.180 1.00 92.19 213 GLU A C 1
ATOM 1694 O O . GLU A 1 213 ? -14.744 9.058 15.646 1.00 92.19 213 GLU A O 1
ATOM 1699 N N . PHE A 1 214 ? -14.101 6.923 15.766 1.00 93.69 214 PHE A N 1
ATOM 1700 C CA . PHE A 1 214 ? -14.814 6.687 17.019 1.00 93.69 214 PHE A CA 1
ATOM 1701 C C . PHE A 1 214 ? -14.282 7.579 18.146 1.00 93.69 214 PHE A C 1
ATOM 1703 O O . PHE A 1 214 ? -15.067 8.073 18.958 1.00 93.69 214 PHE A O 1
ATOM 1710 N N . LEU A 1 215 ? -12.960 7.757 18.237 1.00 92.38 215 LEU A N 1
ATOM 1711 C CA . LEU A 1 215 ? -12.341 8.612 19.252 1.00 92.38 215 LEU A CA 1
ATOM 1712 C C . LEU A 1 215 ? -12.692 10.089 19.039 1.00 92.38 215 LEU A C 1
ATOM 1714 O O . LEU A 1 215 ? -12.937 10.786 20.024 1.00 92.38 215 LEU A O 1
ATOM 1718 N N . GLU A 1 216 ? -12.732 10.541 17.786 1.00 90.62 216 GLU A N 1
ATOM 1719 C CA . GLU A 1 216 ? -13.109 11.906 17.406 1.00 90.62 216 GLU A CA 1
ATOM 1720 C C . GLU A 1 216 ? -14.592 12.183 17.695 1.00 90.62 216 GLU A C 1
ATOM 1722 O O . GLU A 1 216 ? -14.912 13.142 18.402 1.00 90.62 216 GLU A O 1
ATOM 1727 N N . ASP A 1 217 ? -15.490 11.298 17.256 1.00 91.50 217 ASP A N 1
ATOM 1728 C CA . ASP A 1 217 ? -16.944 11.482 17.358 1.00 91.50 217 ASP A CA 1
ATOM 1729 C C . ASP A 1 217 ? -17.484 11.279 18.784 1.00 91.50 217 ASP A C 1
ATOM 1731 O O . ASP A 1 217 ? -18.500 11.864 19.164 1.00 91.50 217 ASP A O 1
ATOM 1735 N N . SER A 1 218 ? -16.826 10.452 19.605 1.00 88.69 218 SER A N 1
ATOM 1736 C CA . SER A 1 218 ? -17.306 10.147 20.965 1.00 88.69 218 SER A CA 1
ATOM 1737 C C . SER A 1 218 ? -17.155 11.312 21.948 1.00 88.69 218 SER A C 1
ATOM 1739 O O . SER A 1 218 ? -17.830 11.322 22.980 1.00 88.69 218 SER A O 1
ATOM 1741 N N . GLY A 1 219 ? -16.264 12.266 21.661 1.00 80.25 219 GLY A N 1
ATOM 1742 C CA . GLY A 1 219 ? -15.886 13.341 22.576 1.00 80.25 219 GLY A CA 1
ATOM 1743 C C . GLY A 1 219 ? -15.134 12.851 23.834 1.00 80.25 219 GLY A C 1
ATOM 1744 O O . GLY A 1 219 ? -15.355 11.746 24.338 1.00 80.25 219 GLY A O 1
ATOM 1745 N N . PRO A 1 220 ? -14.203 13.647 24.391 1.00 79.69 220 PRO A N 1
ATOM 1746 C CA . PRO A 1 220 ? -13.469 13.249 25.587 1.00 79.69 220 PRO A CA 1
ATOM 1747 C C . PRO A 1 220 ? -14.350 13.294 26.856 1.00 79.69 220 PRO A C 1
ATOM 1749 O O . PRO A 1 220 ? -15.151 14.216 27.014 1.00 79.69 220 PRO A O 1
ATOM 1752 N N . PRO A 1 221 ? -14.156 12.368 27.820 1.00 83.44 221 PRO A N 1
ATOM 1753 C CA . PRO A 1 221 ? -13.147 11.309 27.832 1.00 83.44 221 PRO A CA 1
ATOM 1754 C C . PRO A 1 221 ? -13.649 9.985 27.233 1.00 83.44 221 PRO A C 1
ATOM 1756 O O . PRO A 1 221 ? -14.613 9.383 27.715 1.00 83.44 221 PRO A O 1
ATOM 1759 N N . VAL A 1 222 ? -12.902 9.445 26.268 1.00 88.50 222 VAL A N 1
ATOM 1760 C CA . VAL A 1 222 ? -13.121 8.080 25.779 1.00 88.50 222 VAL A CA 1
ATOM 1761 C C . VAL A 1 222 ? -12.380 7.086 26.671 1.00 88.50 222 VAL A C 1
ATOM 1763 O O . VAL A 1 222 ? -11.191 7.228 26.946 1.00 88.50 222 VAL A O 1
ATOM 1766 N N . THR A 1 223 ? -13.086 6.056 27.139 1.00 92.38 223 THR A N 1
ATOM 1767 C CA . THR A 1 223 ? -12.505 4.981 27.959 1.00 92.38 223 THR A CA 1
ATOM 1768 C C . THR A 1 223 ? -12.554 3.650 27.222 1.00 92.38 223 THR A C 1
ATOM 1770 O O . THR A 1 223 ? -13.455 3.412 26.418 1.00 92.38 223 THR A O 1
ATOM 1773 N N . LEU A 1 224 ? -11.662 2.717 27.568 1.00 93.56 224 LEU A N 1
ATOM 1774 C CA . LEU A 1 224 ? -11.701 1.351 27.025 1.00 93.56 224 LEU A CA 1
ATOM 1775 C C . LEU A 1 224 ? -13.045 0.651 27.287 1.00 93.56 224 LEU A C 1
ATOM 1777 O O . LEU A 1 224 ? -13.507 -0.138 26.466 1.00 93.56 224 LEU A O 1
ATOM 1781 N N . LYS A 1 225 ? -13.704 0.949 28.415 1.00 93.56 225 LYS A N 1
ATOM 1782 C CA . LYS A 1 225 ? -15.040 0.420 28.724 1.00 93.56 225 LYS A CA 1
ATOM 1783 C C . LYS A 1 225 ? -16.096 0.953 27.754 1.00 93.56 225 LYS A C 1
ATOM 1785 O O . LYS A 1 225 ? -16.970 0.194 27.345 1.00 93.56 225 LYS A O 1
ATOM 1790 N N . LEU A 1 226 ? -16.018 2.237 27.398 1.00 92.62 226 LEU A N 1
ATOM 1791 C CA . LEU A 1 226 ? -16.910 2.854 26.419 1.00 92.62 226 LEU A CA 1
ATOM 1792 C C . LEU A 1 226 ? -16.673 2.266 25.028 1.00 92.62 226 LEU A C 1
ATOM 1794 O O . LEU A 1 226 ? -17.627 1.804 24.410 1.00 92.62 226 LEU A O 1
ATOM 1798 N N . PHE A 1 227 ? -15.406 2.194 24.608 1.00 94.94 227 PHE A N 1
ATOM 1799 C CA . PHE A 1 227 ? -14.991 1.584 23.346 1.00 94.94 227 PHE A CA 1
ATOM 1800 C C . PHE A 1 227 ? -15.547 0.163 23.210 1.00 94.94 227 PHE A C 1
ATOM 1802 O O . PHE A 1 227 ? -16.311 -0.124 22.296 1.00 94.94 227 PHE A O 1
ATOM 1809 N N . ARG A 1 228 ? -15.291 -0.711 24.193 1.00 94.69 228 ARG A N 1
ATOM 1810 C CA . ARG A 1 228 ? -15.790 -2.100 24.183 1.00 94.69 228 ARG A CA 1
ATOM 1811 C C . ARG A 1 228 ? -17.313 -2.214 24.115 1.00 94.69 228 ARG A C 1
ATOM 1813 O O . ARG A 1 228 ? -17.810 -3.233 23.652 1.00 94.69 228 ARG A O 1
ATOM 1820 N N . ARG A 1 229 ? -18.045 -1.225 24.630 1.00 94.31 229 ARG A N 1
ATOM 1821 C CA . ARG A 1 229 ? -19.512 -1.241 24.664 1.00 94.31 229 ARG A CA 1
ATOM 1822 C C . ARG A 1 229 ? -20.134 -0.687 23.385 1.00 94.31 229 ARG A C 1
ATOM 1824 O O . ARG A 1 229 ? -21.187 -1.174 22.996 1.00 94.31 229 ARG A O 1
ATOM 1831 N N . LEU A 1 230 ? -19.539 0.348 22.794 1.00 95.75 230 LEU A N 1
ATOM 1832 C CA . LEU A 1 230 ? -20.180 1.143 21.744 1.00 95.75 230 LEU A CA 1
ATOM 1833 C C . LEU A 1 230 ? -19.533 1.007 20.368 1.00 95.75 230 LEU A C 1
ATOM 1835 O O . LEU A 1 230 ? -20.221 1.248 19.386 1.00 95.75 230 LEU A O 1
ATOM 1839 N N . PHE A 1 231 ? -18.265 0.597 20.276 1.00 95.50 231 PHE A N 1
ATOM 1840 C CA . PHE A 1 231 ? -17.513 0.625 19.019 1.00 95.50 231 PHE A CA 1
ATOM 1841 C C . PHE A 1 231 ? -18.197 -0.154 17.890 1.00 95.50 231 PHE A C 1
ATOM 1843 O O . PHE A 1 231 ? -18.389 0.381 16.808 1.00 95.50 231 PHE A O 1
ATOM 1850 N N . HIS A 1 232 ? -18.637 -1.389 18.151 1.00 95.12 232 HIS A N 1
ATOM 1851 C CA . HIS A 1 232 ? -19.326 -2.194 17.139 1.00 95.12 232 HIS A CA 1
ATOM 1852 C C . HIS A 1 232 ? -20.611 -1.518 16.634 1.00 95.12 232 HIS A C 1
ATOM 1854 O O . HIS A 1 232 ? -20.839 -1.435 15.430 1.00 95.12 232 HIS A O 1
ATOM 1860 N N . SER A 1 233 ? -21.455 -1.028 17.549 1.00 95.06 233 SER A N 1
ATOM 1861 C CA . SER A 1 233 ? -22.700 -0.347 17.180 1.00 95.06 233 SER A CA 1
ATOM 1862 C C . SER A 1 233 ? -22.431 0.942 16.411 1.00 95.06 233 SER A C 1
ATOM 1864 O O . SER A 1 233 ? -23.102 1.182 15.418 1.00 95.06 233 SER A O 1
ATOM 1866 N N . TYR A 1 234 ? -21.418 1.709 16.822 1.00 94.75 234 TYR A N 1
ATOM 1867 C CA . TYR A 1 234 ? -20.966 2.912 16.127 1.00 94.75 234 TYR A CA 1
ATOM 1868 C C . TYR A 1 234 ? -20.525 2.607 14.689 1.00 94.75 234 TYR A C 1
ATOM 1870 O O . TYR A 1 234 ? -21.022 3.228 13.755 1.00 94.75 234 TYR A O 1
ATOM 1878 N N . VAL A 1 235 ? -19.658 1.606 14.489 1.00 94.25 235 VAL A N 1
ATOM 1879 C CA . VAL A 1 235 ? -19.193 1.215 13.145 1.00 94.25 235 VAL A CA 1
ATOM 1880 C C . VAL A 1 235 ? -20.363 0.759 12.276 1.00 94.25 235 VAL A C 1
ATOM 1882 O O . VAL A 1 235 ? -20.452 1.136 11.111 1.00 94.25 235 VAL A O 1
ATOM 1885 N N . ASN A 1 236 ? -21.285 -0.025 12.835 1.00 93.50 236 ASN A N 1
ATOM 1886 C CA . ASN A 1 236 ? -22.457 -0.485 12.100 1.00 93.50 236 ASN A CA 1
ATOM 1887 C C . ASN A 1 236 ? -23.436 0.657 11.771 1.00 93.50 236 ASN A C 1
ATOM 1889 O O . ASN A 1 236 ? -24.060 0.633 10.716 1.00 93.50 236 ASN A O 1
ATOM 1893 N N . GLU A 1 237 ? -23.577 1.652 12.643 1.00 93.38 237 GLU A N 1
ATOM 1894 C CA . GLU A 1 237 ? -24.417 2.829 12.397 1.00 93.38 237 GLU A CA 1
ATOM 1895 C C . GLU A 1 237 ? -23.820 3.738 11.317 1.00 93.38 237 GLU A C 1
ATOM 1897 O O . GLU A 1 237 ? -24.536 4.135 10.400 1.00 93.38 237 GLU A O 1
ATOM 1902 N N . LYS A 1 238 ? -22.510 4.007 11.377 1.00 92.06 238 LYS A N 1
ATOM 1903 C CA . LYS A 1 238 ? -21.822 4.911 10.444 1.00 92.06 238 LYS A CA 1
ATOM 1904 C C . LYS A 1 238 ? -21.560 4.267 9.079 1.00 92.06 238 LYS A C 1
ATOM 1906 O O . LYS A 1 238 ? -21.826 4.870 8.047 1.00 92.06 238 LYS A O 1
ATOM 1911 N N . TYR A 1 239 ? -21.100 3.015 9.064 1.00 92.44 239 TYR A N 1
ATOM 1912 C CA . TYR A 1 239 ? -20.601 2.348 7.854 1.00 92.44 239 TYR A CA 1
ATOM 1913 C C . TYR A 1 239 ? -21.339 1.060 7.482 1.00 92.44 239 TYR A C 1
ATOM 1915 O O . TYR A 1 239 ? -21.010 0.430 6.478 1.00 92.44 239 TYR A O 1
ATOM 1923 N N . GLY A 1 240 ? -22.366 0.651 8.230 1.00 88.88 240 GLY A N 1
ATOM 1924 C CA . GLY A 1 240 ? -23.031 -0.645 8.040 1.00 88.88 240 GLY A CA 1
ATOM 1925 C C . GLY A 1 240 ? -23.755 -0.829 6.705 1.00 88.88 240 GLY A C 1
ATOM 1926 O O . GLY A 1 240 ? -24.246 -1.923 6.436 1.00 88.88 240 GLY A O 1
ATOM 1927 N N . LEU A 1 241 ? -23.837 0.192 5.847 1.00 89.44 241 LEU A N 1
ATOM 1928 C CA . LEU A 1 241 ? -24.326 0.052 4.472 1.00 89.44 241 LEU A CA 1
ATOM 1929 C C . LEU A 1 241 ? -23.242 -0.428 3.500 1.00 89.44 241 LEU A C 1
ATOM 1931 O O . LEU A 1 241 ? -23.586 -1.091 2.516 1.00 89.44 241 LEU A O 1
ATOM 1935 N N . SER A 1 242 ? -21.966 -0.164 3.788 1.00 90.50 242 SER A N 1
ATOM 1936 C CA . S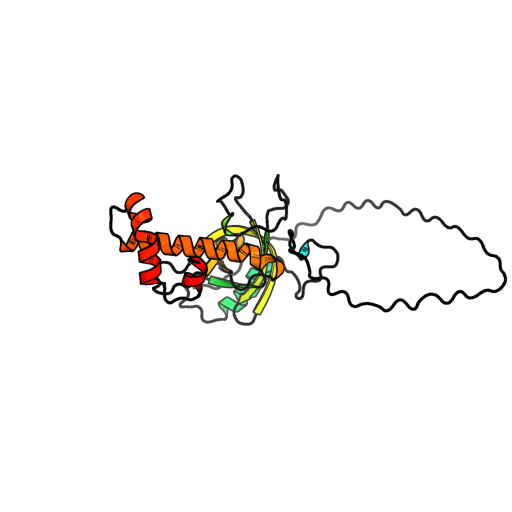ER A 1 242 ? -20.858 -0.604 2.948 1.00 90.50 242 SER A CA 1
ATOM 1937 C C . SER A 1 242 ? -20.707 -2.123 2.979 1.00 90.50 242 SER A C 1
ATOM 1939 O O . SER A 1 242 ? -20.743 -2.765 4.031 1.00 90.50 242 SER A O 1
ATOM 1941 N N . ILE A 1 243 ? -20.495 -2.703 1.797 1.00 89.50 243 ILE A N 1
ATOM 1942 C CA . ILE A 1 243 ? -20.169 -4.123 1.644 1.00 89.50 243 ILE A CA 1
ATOM 1943 C C . ILE A 1 243 ? -18.860 -4.438 2.371 1.00 89.50 243 ILE A C 1
ATOM 1945 O O . ILE A 1 243 ? -18.796 -5.422 3.102 1.00 89.50 243 ILE A O 1
ATOM 1949 N N . ALA A 1 244 ? -17.853 -3.572 2.246 1.00 86.06 244 ALA A N 1
ATOM 1950 C CA . ALA A 1 244 ? -16.549 -3.804 2.851 1.00 86.06 244 ALA A CA 1
ATOM 1951 C C . ALA A 1 244 ? -16.613 -3.781 4.386 1.00 86.06 244 ALA A C 1
ATOM 1953 O O . ALA A 1 244 ? -15.923 -4.558 5.042 1.00 86.06 244 ALA A O 1
ATOM 1954 N N . THR A 1 245 ? -17.467 -2.938 4.974 1.00 89.25 245 THR A N 1
ATOM 1955 C CA . THR A 1 245 ? -17.716 -2.937 6.424 1.00 89.25 245 THR A CA 1
ATOM 1956 C C . THR A 1 245 ? -18.467 -4.185 6.867 1.00 89.25 245 THR A C 1
ATOM 1958 O O . THR A 1 245 ? -18.119 -4.770 7.888 1.00 89.25 245 THR A O 1
ATOM 1961 N N . LYS A 1 246 ? -19.473 -4.629 6.104 1.00 90.44 246 LYS A N 1
ATOM 1962 C CA . LYS A 1 246 ? -20.211 -5.864 6.415 1.00 90.44 246 LYS A CA 1
ATOM 1963 C C . LYS A 1 246 ? -19.299 -7.086 6.410 1.00 90.44 246 LYS A C 1
ATOM 1965 O O . LYS A 1 246 ? -19.373 -7.878 7.339 1.00 90.44 246 LYS A O 1
ATOM 1970 N N . GLU A 1 247 ? -18.430 -7.204 5.409 1.00 88.31 247 GLU A N 1
ATOM 1971 C CA . GLU A 1 247 ? -17.419 -8.268 5.329 1.00 88.31 247 GLU A CA 1
ATOM 1972 C C . GLU A 1 247 ? -16.375 -8.165 6.449 1.00 88.31 247 GLU A C 1
ATOM 1974 O O . GLU A 1 247 ? -15.862 -9.173 6.919 1.00 88.31 247 GLU A O 1
ATOM 1979 N N . TRP A 1 248 ? -16.053 -6.950 6.897 1.00 90.38 248 TRP A N 1
ATOM 1980 C CA . TRP A 1 248 ? -15.126 -6.727 8.008 1.00 90.38 248 TRP A CA 1
ATOM 1981 C C . TRP A 1 248 ? -15.724 -7.116 9.373 1.00 90.38 248 TRP A C 1
ATOM 1983 O O . TRP A 1 248 ? -14.979 -7.538 10.258 1.00 90.38 248 TRP A O 1
ATOM 1993 N N . LEU A 1 249 ? -17.046 -6.967 9.541 1.00 87.88 249 LEU A N 1
ATOM 1994 C CA . LEU A 1 249 ? -17.794 -7.290 10.766 1.00 87.88 249 LEU A CA 1
ATOM 1995 C C . LEU A 1 249 ? -18.261 -8.755 10.859 1.00 87.88 249 LEU A C 1
ATOM 1997 O O . LEU A 1 249 ? -18.624 -9.183 11.957 1.00 87.88 249 LEU A O 1
ATOM 2001 N N . SER A 1 250 ? -18.318 -9.486 9.740 1.00 82.44 250 SER A N 1
ATOM 2002 C CA . SER A 1 250 ? -18.772 -10.887 9.675 1.00 82.44 250 SER A CA 1
ATOM 2003 C C . SER A 1 250 ? -17.720 -11.876 10.159 1.00 82.44 250 SER A C 1
ATOM 2005 O O . SER A 1 250 ? -18.100 -12.809 10.901 1.00 82.44 250 SER A O 1
#

Foldseek 3Di:
DDADDDDDDDDDDDDDDDDDDDDDDDDDDDDDDDDDDDDPDPPPDPDPDPPPVPLDFAPLVPDPPDDDPDDADAPVVVCRVLSVVVVVDPPVVPPFAEWEWAQKFKAADCPDPPRHRTTAAPVCQVVDPPRQKIFMWTWTDDDHDIHTYGRAIWRDKDKDDAPPLDLDIKMWTAGPVCVVVRYIYIYDYYNPSRVVRHVVVRLVSSVVNLVVVCCVVVDPPDDPVNCVVCSVVSLCVSPVVDPVSVVSND

pLDDT: mean 80.31, std 21.82, range [28.03, 98.06]

Organism: Aureobasidium pullulans (NCBI:txid5580)

Sequence (250 aa):
MPPFAYPTPEPTDPSSSREESKSRKRDISCSTADTDHEPSLPVTKRQKVLVQCGNLCYPASRYGGHRPSLPIVNERQAINELAEIWNAGDHSQDEHNIWQLNDFVVYREPGAYRHANELCPVHHLKSEDGINDLLFDGTLSVDNEVRSVQAVPFGCLAIEGYGDESDVVSACIQSSLGRKGNVWYQLGRPANEYARYYDVSRWMFRFAKYVVEFLEDSGPPVTLKLFRRLFHSYVNEKYGLSIATKEWLS